Protein AF-A0A927SKL4-F1 (afdb_monomer_lite)

Sequence (229 aa):
MHVIVLAPMAEVGQSWQYSLEDLGADWRCMPVTTAEAAYPMLADADVLLLLPGLERDALLAQLDRRPPLAPPYILGGPDGLLPPAEELPGLLAAWRRDGRLPVMHIRHLAQTQEMASALLRAMDVPPRLRAWAFLPDMLALTVVHPPLLRNLRHHLYPMIAARHGMTAAGVERSLRLCIESTWTHGSLVALERFFGMSVDPEKGKPTNAAFLRRVSALVKEGMQRLLQR

Structure (mmCIF, N/CA/C/O backbone):
data_AF-A0A927SKL4-F1
#
_entry.id   AF-A0A927SKL4-F1
#
loop_
_atom_site.group_PDB
_atom_site.id
_atom_site.type_symbol
_atom_site.label_atom_id
_atom_site.label_alt_id
_atom_site.label_comp_id
_atom_site.label_asym_id
_atom_site.label_entity_id
_atom_site.label_seq_id
_atom_site.pdbx_PDB_ins_code
_atom_site.Cartn_x
_atom_site.Cartn_y
_atom_site.Cartn_z
_atom_site.occupancy
_atom_site.B_iso_or_equiv
_atom_site.auth_seq_id
_atom_site.auth_comp_id
_atom_site.auth_asym_id
_atom_site.auth_atom_id
_atom_site.pdbx_PDB_model_num
ATOM 1 N N . MET A 1 1 ? 1.839 -1.663 19.801 1.00 72.44 1 MET A N 1
ATOM 2 C CA . MET A 1 1 ? 0.663 -1.354 18.971 1.00 72.44 1 MET A CA 1
ATOM 3 C C . MET A 1 1 ? 0.007 -0.120 19.521 1.00 72.44 1 MET A C 1
ATOM 5 O O . MET A 1 1 ? -0.312 -0.108 20.700 1.00 72.44 1 MET A O 1
ATOM 9 N N . HIS A 1 2 ? -0.152 0.903 18.695 1.00 81.75 2 HIS A N 1
ATOM 10 C CA . HIS A 1 2 ? -0.897 2.102 19.051 1.00 81.75 2 HIS A CA 1
ATOM 11 C C . HIS A 1 2 ? -2.385 1.830 18.835 1.00 81.75 2 HIS A C 1
ATOM 13 O O . HIS A 1 2 ? -2.811 1.562 17.711 1.00 81.75 2 HIS A O 1
ATOM 19 N N . VAL A 1 3 ? -3.165 1.857 19.909 1.00 84.19 3 VAL A N 1
ATOM 20 C CA . VAL A 1 3 ? -4.600 1.578 19.875 1.00 84.19 3 VAL A CA 1
ATOM 21 C C . VAL A 1 3 ? -5.350 2.809 20.328 1.00 84.19 3 VAL A C 1
ATOM 23 O O . VAL A 1 3 ? -5.096 3.327 21.410 1.00 84.19 3 VAL A O 1
ATOM 26 N N . ILE A 1 4 ? -6.287 3.267 19.511 1.00 88.19 4 ILE A N 1
ATOM 27 C CA . ILE A 1 4 ? -7.238 4.307 19.890 1.00 88.19 4 ILE A CA 1
ATOM 28 C C . ILE A 1 4 ? -8.524 3.613 20.307 1.00 88.19 4 ILE A C 1
ATOM 30 O O . ILE A 1 4 ? -9.048 2.796 19.552 1.00 88.19 4 ILE A O 1
ATOM 34 N N . VAL A 1 5 ? -9.035 3.940 21.490 1.00 89.06 5 VAL A N 1
ATOM 35 C CA . VAL A 1 5 ? -10.322 3.436 21.982 1.00 89.06 5 VAL A CA 1
ATOM 36 C C . VAL A 1 5 ? -11.301 4.598 22.006 1.00 89.06 5 VAL A C 1
ATOM 38 O O . VAL A 1 5 ? -11.215 5.441 22.894 1.00 89.06 5 VAL A O 1
ATOM 41 N N . LEU A 1 6 ? -12.221 4.657 21.042 1.00 89.56 6 LEU A N 1
ATOM 42 C CA . LEU A 1 6 ? -13.324 5.611 21.084 1.00 89.56 6 LEU A CA 1
ATOM 43 C C . LEU A 1 6 ? -14.434 5.043 21.969 1.00 89.56 6 LEU A C 1
ATOM 45 O O . LEU A 1 6 ? -15.124 4.098 21.581 1.00 89.56 6 LEU A O 1
ATOM 49 N N . ALA A 1 7 ? -14.578 5.622 23.157 1.00 89.00 7 ALA A N 1
ATOM 50 C CA . ALA A 1 7 ? -15.522 5.202 24.180 1.00 89.00 7 ALA A CA 1
ATOM 51 C C . ALA A 1 7 ? -16.618 6.255 24.402 1.00 89.00 7 ALA A C 1
ATOM 53 O O . ALA A 1 7 ? -16.325 7.446 24.363 1.00 89.00 7 ALA A O 1
ATOM 54 N N . PRO A 1 8 ? -17.866 5.857 24.713 1.00 87.62 8 PRO A N 1
ATOM 55 C CA . PRO A 1 8 ? -18.920 6.817 25.050 1.00 87.62 8 PRO A CA 1
ATOM 56 C C . PRO A 1 8 ? -18.647 7.566 26.366 1.00 87.62 8 PRO A C 1
ATOM 58 O O . PRO A 1 8 ? -19.197 8.640 26.585 1.00 87.62 8 PRO A O 1
ATOM 61 N N . MET A 1 9 ? -17.818 6.997 27.249 1.00 89.50 9 MET A N 1
ATOM 62 C CA . MET A 1 9 ? -17.445 7.559 28.549 1.00 89.50 9 MET A CA 1
ATOM 63 C C . MET A 1 9 ? -15.977 7.254 28.865 1.00 89.50 9 MET A C 1
ATOM 65 O O . MET A 1 9 ? -15.446 6.220 28.443 1.00 89.50 9 MET A O 1
ATOM 69 N N . ALA A 1 10 ? -15.326 8.138 29.624 1.00 89.44 10 ALA A N 1
ATOM 70 C CA . ALA A 1 10 ? -13.901 8.034 29.935 1.00 89.44 10 ALA A CA 1
ATOM 71 C C . ALA A 1 10 ? -13.575 6.777 30.755 1.00 89.44 10 ALA A C 1
ATOM 73 O O . ALA A 1 10 ? -12.579 6.110 30.489 1.00 89.44 10 ALA A O 1
ATOM 74 N N . GLU A 1 11 ? -14.443 6.413 31.697 1.00 90.75 11 GLU A N 1
ATOM 75 C CA . GLU A 1 11 ? -14.285 5.259 32.586 1.00 90.75 11 GLU A CA 1
ATOM 76 C C . GLU A 1 11 ? -14.300 3.945 31.796 1.00 90.75 11 GLU A C 1
ATOM 78 O O . GLU A 1 11 ? -13.504 3.039 32.046 1.00 90.75 11 GLU A O 1
ATOM 83 N N . VAL A 1 12 ? -15.168 3.860 30.782 1.00 86.50 12 VAL A N 1
ATOM 84 C CA . VAL A 1 12 ? -15.238 2.702 29.882 1.00 86.50 12 VAL A CA 1
ATOM 85 C C . VAL A 1 12 ? -13.954 2.603 29.057 1.00 86.50 12 VAL A C 1
ATOM 87 O O . VAL A 1 12 ? -13.376 1.525 28.942 1.00 86.50 12 VAL A O 1
ATOM 90 N N . GLY A 1 13 ? -13.470 3.730 28.525 1.00 86.50 13 GLY A N 1
ATOM 91 C CA . GLY A 1 13 ? -12.199 3.781 27.801 1.00 86.50 13 GLY A CA 1
ATOM 92 C C . GLY A 1 13 ? -11.007 3.357 28.666 1.00 86.50 13 GLY A C 1
ATOM 93 O O . GLY A 1 13 ? -10.171 2.581 28.210 1.00 86.50 13 GLY A O 1
ATOM 94 N N . GLN A 1 14 ? -10.958 3.803 29.924 1.00 89.62 14 GLN A N 1
ATOM 95 C CA . GLN A 1 14 ? -9.921 3.423 30.891 1.00 89.62 14 GLN A CA 1
ATOM 96 C C . GLN A 1 14 ? -9.962 1.930 31.236 1.00 89.62 14 GLN A C 1
ATOM 98 O O . GLN A 1 14 ? -8.914 1.295 31.325 1.00 89.62 14 GLN A O 1
ATOM 103 N N . SER A 1 15 ? -11.155 1.346 31.380 1.00 87.56 15 SER A N 1
ATOM 104 C CA . SER A 1 15 ? -11.309 -0.096 31.612 1.00 87.56 15 SER A CA 1
ATOM 105 C C . SER A 1 15 ? -10.738 -0.924 30.455 1.00 87.56 15 SER A C 1
ATOM 107 O O . SER A 1 15 ? -10.008 -1.892 30.684 1.00 87.56 15 SER A O 1
ATOM 109 N N . TRP A 1 16 ? -10.997 -0.511 29.212 1.00 84.94 16 TRP A N 1
ATOM 110 C CA . TRP A 1 16 ? -10.406 -1.138 28.028 1.00 84.94 16 TRP A CA 1
ATOM 111 C C . TRP A 1 16 ? -8.899 -0.912 27.931 1.00 84.94 16 TRP A C 1
ATOM 113 O O . TRP A 1 16 ? -8.179 -1.845 27.586 1.00 84.94 16 TRP A O 1
ATOM 123 N N . GLN A 1 17 ? -8.413 0.289 28.256 1.00 87.50 17 GLN A N 1
ATOM 124 C CA . GLN A 1 17 ? -6.980 0.568 28.323 1.00 87.50 17 GLN A CA 1
ATOM 125 C C . GLN A 1 17 ? -6.283 -0.395 29.289 1.00 87.50 17 GLN A C 1
ATOM 127 O O . GLN A 1 17 ? -5.349 -1.076 28.874 1.00 87.50 17 GLN A O 1
ATOM 132 N N . TYR A 1 18 ? -6.774 -0.497 30.528 1.00 87.44 18 TYR A N 1
ATOM 133 C CA . TYR A 1 18 ? -6.217 -1.398 31.538 1.00 87.44 18 TYR A CA 1
ATOM 134 C C . TYR A 1 18 ? -6.225 -2.848 31.054 1.00 87.44 18 TYR A C 1
ATOM 136 O O . TYR A 1 18 ? -5.194 -3.511 31.071 1.00 87.44 18 TYR A O 1
ATOM 144 N N . SER A 1 19 ? -7.370 -3.310 30.541 1.00 83.62 19 SER A N 1
ATOM 145 C CA . SER A 1 19 ? -7.522 -4.686 30.064 1.00 83.62 19 SER A CA 1
ATOM 146 C C . SER A 1 19 ? -6.559 -5.007 28.923 1.00 83.62 19 SER A C 1
ATOM 148 O O . SER A 1 19 ? -5.993 -6.086 28.894 1.00 83.62 19 SER A O 1
ATOM 150 N N . LEU A 1 20 ? -6.351 -4.085 27.980 1.00 79.75 20 LEU A N 1
ATOM 151 C CA . LEU A 1 20 ? -5.453 -4.297 26.843 1.00 79.75 20 LEU A CA 1
ATOM 152 C C . LEU A 1 20 ? -3.975 -4.234 27.232 1.00 79.75 20 LEU A C 1
ATOM 154 O O . LEU A 1 20 ? -3.175 -5.010 26.710 1.00 79.75 20 LEU A O 1
ATOM 158 N N . GLU A 1 21 ? -3.605 -3.310 28.117 1.00 84.44 21 GLU A N 1
ATOM 159 C CA . GLU A 1 21 ? -2.228 -3.164 28.599 1.00 84.44 21 GLU A CA 1
ATOM 160 C C . GLU A 1 21 ? -1.817 -4.341 29.507 1.00 84.44 21 GLU A C 1
ATOM 162 O O . GLU A 1 21 ? -0.664 -4.769 29.451 1.00 84.44 21 GLU A O 1
ATOM 167 N N . ASP A 1 22 ? -2.760 -4.941 30.245 1.00 85.06 22 ASP A N 1
ATOM 168 C CA . ASP A 1 22 ? -2.537 -6.135 31.080 1.00 85.06 22 ASP A CA 1
ATOM 169 C C . ASP A 1 22 ? -2.271 -7.417 30.263 1.00 85.06 22 ASP A C 1
ATOM 171 O O . ASP A 1 22 ? -1.594 -8.333 30.724 1.00 85.06 22 ASP A O 1
ATOM 175 N N . LEU A 1 23 ? -2.693 -7.469 28.991 1.00 77.56 23 LEU A N 1
ATOM 176 C CA . LEU A 1 23 ? -2.452 -8.621 28.100 1.00 77.56 23 LEU A CA 1
ATOM 177 C C . LEU A 1 23 ? -0.976 -8.815 27.710 1.00 77.56 23 LEU A C 1
ATOM 179 O O . LEU A 1 23 ? -0.654 -9.735 26.956 1.00 77.56 23 LEU A O 1
ATOM 183 N N . GLY A 1 24 ? -0.070 -7.950 28.171 1.00 65.94 24 GLY A N 1
ATOM 184 C CA . GLY A 1 24 ? 1.374 -8.186 28.109 1.00 65.94 24 GLY A CA 1
ATOM 185 C C . GLY A 1 24 ? 2.011 -8.094 26.719 1.00 65.94 24 GLY A C 1
ATOM 186 O O . GLY A 1 24 ? 3.177 -8.454 26.564 1.00 65.94 24 GLY A O 1
ATOM 187 N N . ALA A 1 25 ? 1.296 -7.607 25.698 1.00 65.62 25 ALA A N 1
ATOM 188 C CA . ALA A 1 25 ? 1.953 -7.117 24.482 1.00 65.62 25 ALA A CA 1
ATOM 189 C C . ALA A 1 25 ? 2.313 -5.631 24.651 1.00 65.62 25 ALA A C 1
ATOM 191 O O . ALA A 1 25 ? 1.754 -4.961 25.512 1.00 65.62 25 ALA A O 1
ATOM 192 N N . ASP A 1 26 ? 3.218 -5.098 23.821 1.00 73.50 26 ASP A N 1
ATOM 193 C CA . ASP A 1 26 ? 3.585 -3.669 23.802 1.00 73.50 26 ASP A CA 1
ATOM 194 C C . ASP A 1 26 ? 2.418 -2.780 23.310 1.00 73.50 26 ASP A C 1
ATOM 196 O O . ASP A 1 26 ? 2.524 -2.075 22.299 1.00 73.50 26 ASP A O 1
ATOM 200 N N . TRP A 1 27 ? 1.250 -2.867 23.937 1.00 79.00 27 TRP A N 1
ATOM 201 C CA . TRP A 1 27 ? 0.078 -2.054 23.664 1.00 79.00 27 TRP A CA 1
ATOM 202 C C . TRP A 1 27 ? 0.292 -0.659 24.243 1.00 79.00 27 TRP A C 1
ATOM 204 O O . TRP A 1 27 ? 0.799 -0.486 25.345 1.00 79.00 27 TRP A O 1
ATOM 214 N N . ARG A 1 28 ? -0.072 0.354 23.464 1.00 83.94 28 ARG A N 1
ATOM 215 C CA . ARG A 1 28 ? -0.179 1.740 23.909 1.00 83.94 28 ARG A CA 1
ATOM 216 C C . ARG A 1 28 ? -1.591 2.175 23.592 1.00 83.94 28 ARG A C 1
ATOM 218 O O . ARG A 1 28 ? -1.896 2.436 22.424 1.00 83.94 28 ARG A O 1
ATOM 225 N N . CYS A 1 29 ? -2.443 2.163 24.604 1.00 86.81 29 CYS A N 1
ATOM 226 C CA . CYS A 1 29 ? -3.861 2.428 24.447 1.00 86.81 29 CYS A CA 1
ATOM 227 C C . CYS A 1 29 ? -4.150 3.889 24.790 1.00 86.81 29 CYS A C 1
ATOM 229 O O . CYS A 1 29 ? -3.728 4.399 25.822 1.00 86.81 29 CYS A O 1
ATOM 231 N N . MET A 1 30 ? -4.863 4.574 23.903 1.00 91.00 30 MET A N 1
ATOM 232 C CA . MET A 1 30 ? -5.269 5.963 24.078 1.00 91.00 30 MET A CA 1
ATOM 233 C C . MET A 1 30 ? -6.796 6.030 24.036 1.00 91.00 30 MET A C 1
ATOM 235 O O . MET A 1 30 ? -7.378 5.989 22.944 1.00 91.00 30 MET A O 1
ATOM 239 N N . PRO A 1 31 ? -7.463 6.081 25.201 1.00 91.69 31 PRO A N 1
ATOM 240 C CA . PRO A 1 31 ? -8.897 6.287 25.246 1.00 91.69 31 PRO A CA 1
ATOM 241 C C . PRO A 1 31 ? -9.234 7.725 24.852 1.00 91.69 31 PRO A C 1
ATOM 243 O O . PRO A 1 31 ? -8.616 8.685 25.310 1.00 91.69 31 PRO A O 1
ATOM 246 N N . VAL A 1 32 ? -10.241 7.864 24.001 1.00 94.00 32 VAL A N 1
ATOM 247 C CA . VAL A 1 32 ? -10.808 9.134 23.554 1.00 94.00 32 VAL A CA 1
ATOM 248 C C . VAL A 1 32 ? -12.321 9.040 23.639 1.00 94.00 32 VAL A C 1
ATOM 250 O O . VAL A 1 32 ? -12.896 7.964 23.480 1.00 94.00 32 VAL A O 1
ATOM 253 N N . THR A 1 33 ? -12.976 10.163 23.904 1.00 93.31 33 THR A N 1
ATOM 254 C CA . THR A 1 33 ? -14.436 10.202 24.045 1.00 93.31 33 THR A CA 1
ATOM 255 C C . THR A 1 33 ? -15.139 10.867 22.879 1.00 93.31 33 THR A C 1
ATOM 257 O O . THR A 1 33 ? -16.352 10.760 22.796 1.00 93.31 33 THR A O 1
ATOM 260 N N . THR A 1 34 ? -14.409 11.523 21.971 1.00 92.38 34 THR A N 1
ATOM 261 C CA . THR A 1 34 ? -14.996 12.255 20.842 1.00 92.38 34 THR A CA 1
ATOM 262 C C . THR A 1 34 ? -14.367 11.873 19.508 1.00 92.38 34 THR A C 1
ATOM 264 O O . THR A 1 34 ? -13.174 11.557 19.420 1.00 92.38 34 THR A O 1
ATOM 267 N N . ALA A 1 35 ? -15.165 11.944 18.443 1.00 86.94 35 ALA A N 1
ATOM 268 C CA . ALA A 1 35 ? -14.718 11.750 17.067 1.00 86.94 35 ALA A CA 1
ATOM 269 C C . ALA A 1 35 ? -13.648 12.778 16.667 1.00 86.94 35 ALA A C 1
ATOM 271 O O . ALA A 1 35 ? -12.663 12.433 16.012 1.00 86.94 35 ALA A O 1
ATOM 272 N N . GLU A 1 36 ? -13.813 14.028 17.108 1.00 89.19 36 GLU A N 1
ATOM 273 C CA . GLU A 1 36 ? -12.888 15.129 16.829 1.00 89.19 36 GLU A CA 1
ATOM 274 C C . GLU A 1 36 ? -11.496 14.883 17.424 1.00 89.19 36 GLU A C 1
ATOM 276 O O . GLU A 1 36 ? -10.494 15.130 16.754 1.00 89.19 36 GLU A O 1
ATOM 281 N N . ALA A 1 37 ? -11.421 14.334 18.640 1.00 89.12 37 ALA A N 1
ATOM 282 C CA . ALA A 1 37 ? -10.153 13.959 19.259 1.00 89.12 37 ALA A CA 1
ATOM 283 C C . ALA A 1 37 ? -9.549 12.703 18.612 1.00 89.12 37 ALA A C 1
ATOM 285 O O . ALA A 1 37 ? -8.339 12.633 18.403 1.00 89.12 37 ALA A O 1
ATOM 286 N N . ALA A 1 38 ? -10.387 11.721 18.262 1.00 88.12 38 ALA A N 1
ATOM 287 C CA . ALA A 1 38 ? -9.940 10.465 17.667 1.00 88.12 38 ALA A CA 1
ATOM 288 C C . ALA A 1 38 ? -9.318 10.663 16.276 1.00 88.12 38 ALA A C 1
ATOM 290 O O . ALA A 1 38 ? -8.281 10.079 15.962 1.00 88.12 38 ALA A O 1
ATOM 291 N N . TYR A 1 39 ? -9.954 11.478 15.431 1.00 84.69 39 TYR A N 1
ATOM 292 C CA . TYR A 1 39 ? -9.681 11.529 13.997 1.00 84.69 39 TYR A CA 1
ATOM 293 C C . TYR A 1 39 ? -8.228 11.903 13.622 1.00 84.69 39 TYR A C 1
ATOM 295 O O . TYR A 1 39 ? -7.634 11.194 12.804 1.00 84.69 39 TYR A O 1
ATOM 303 N N . PRO A 1 40 ? -7.597 12.948 14.200 1.00 83.00 40 PRO A N 1
ATOM 304 C CA . PRO A 1 40 ? -6.208 13.302 13.892 1.00 83.00 40 PRO A CA 1
ATOM 305 C C . PRO A 1 40 ? -5.206 12.211 14.283 1.00 83.00 40 PRO A C 1
ATOM 307 O O . PRO A 1 40 ? -4.182 12.044 13.624 1.00 83.00 40 PRO A O 1
ATOM 310 N N . MET A 1 41 ? -5.512 11.448 15.335 1.00 85.06 41 MET A N 1
ATOM 311 C CA . MET A 1 41 ? -4.637 10.406 15.873 1.00 85.06 41 MET A CA 1
ATOM 312 C C . MET A 1 41 ? -4.629 9.142 15.000 1.00 85.06 41 MET A C 1
ATOM 314 O O . MET A 1 41 ? -3.702 8.337 15.084 1.00 85.06 41 MET A O 1
ATOM 318 N N . LEU A 1 42 ? -5.628 8.974 14.121 1.00 78.75 42 LEU A N 1
ATOM 319 C CA . LEU A 1 42 ? -5.740 7.813 13.233 1.00 78.75 42 LEU A CA 1
ATOM 320 C C . LEU A 1 42 ? -4.570 7.690 12.254 1.00 78.75 42 LEU A C 1
ATOM 322 O O . LEU A 1 42 ? -4.314 6.602 11.765 1.00 78.75 42 LEU A O 1
ATOM 326 N N . ALA A 1 43 ? -3.850 8.771 11.948 1.00 73.50 43 ALA A N 1
ATOM 327 C CA . ALA A 1 43 ? -2.721 8.704 11.020 1.00 73.50 43 ALA A CA 1
ATOM 328 C C . ALA A 1 43 ? -1.582 7.787 11.511 1.00 73.50 43 ALA A C 1
ATOM 330 O O . ALA A 1 43 ? -0.874 7.210 10.682 1.00 73.50 43 ALA A O 1
ATOM 331 N N . ASP A 1 44 ? -1.441 7.652 12.834 1.00 73.75 44 ASP A N 1
ATOM 332 C CA . ASP A 1 44 ? -0.352 6.936 13.507 1.00 73.75 44 ASP A CA 1
ATOM 333 C C . ASP A 1 44 ? -0.850 5.748 14.354 1.00 73.75 44 ASP A C 1
ATOM 335 O O . ASP A 1 44 ? -0.093 5.178 15.149 1.00 73.75 44 ASP A O 1
ATOM 339 N N . ALA A 1 45 ? -2.124 5.376 14.211 1.00 78.38 45 ALA A N 1
ATOM 340 C CA . ALA A 1 45 ? -2.745 4.297 14.967 1.00 78.38 45 ALA A CA 1
ATOM 341 C C . ALA A 1 45 ? -2.652 2.955 14.232 1.00 78.38 45 ALA A C 1
ATOM 343 O O . ALA A 1 45 ? -2.886 2.855 13.033 1.00 78.38 45 ALA A O 1
ATOM 344 N N . ASP A 1 46 ? -2.377 1.879 14.964 1.00 73.88 46 ASP A N 1
ATOM 345 C CA . ASP A 1 46 ? -2.462 0.525 14.415 1.00 73.88 46 ASP A CA 1
ATOM 346 C C . ASP A 1 46 ? -3.911 0.017 14.432 1.00 73.88 46 ASP A C 1
ATOM 348 O O . ASP A 1 46 ? -4.319 -0.709 13.527 1.00 73.88 46 ASP A O 1
ATOM 352 N N . VAL A 1 47 ? -4.688 0.379 15.460 1.00 77.81 47 VAL A N 1
ATOM 353 C CA . VAL A 1 47 ? -6.046 -0.126 15.717 1.00 77.81 47 VAL A CA 1
ATOM 354 C C . VAL A 1 47 ? -6.955 0.994 16.236 1.00 77.81 47 VAL A C 1
ATOM 356 O O . VAL A 1 47 ? -6.533 1.806 17.054 1.00 77.81 47 VAL A O 1
ATOM 359 N N . LEU A 1 48 ? -8.206 1.016 15.777 1.00 81.31 48 LEU A N 1
ATOM 360 C CA . LEU A 1 48 ? -9.284 1.874 16.253 1.00 81.31 48 LEU A CA 1
ATOM 361 C C . LEU A 1 48 ? -10.392 0.966 16.782 1.00 81.31 48 LEU A C 1
ATOM 363 O O . LEU A 1 48 ? -11.059 0.285 16.006 1.00 81.31 48 LEU A O 1
ATOM 367 N N . LEU A 1 49 ? -10.567 0.959 18.097 1.00 81.75 49 LEU A N 1
ATOM 368 C CA . LEU A 1 49 ? -11.666 0.302 18.790 1.00 81.75 49 LEU A CA 1
ATOM 369 C C . LEU A 1 49 ? -12.842 1.274 18.892 1.00 81.75 49 LEU A C 1
ATOM 371 O O . LEU A 1 49 ? -12.728 2.329 19.512 1.00 81.75 49 LEU A O 1
ATOM 375 N N . LEU A 1 50 ? -13.960 0.918 18.268 1.00 79.69 50 LEU A N 1
ATOM 376 C CA . LEU A 1 50 ? -15.199 1.684 18.245 1.00 79.69 50 LEU A CA 1
ATOM 377 C C . LEU A 1 50 ? -16.211 1.066 19.210 1.00 79.69 50 LEU A C 1
ATOM 379 O O . LEU A 1 50 ? -16.862 0.074 18.877 1.00 79.69 50 LEU A O 1
ATOM 383 N N . LEU A 1 51 ? -16.370 1.658 20.393 1.00 81.06 51 LEU A N 1
ATOM 384 C CA . LEU A 1 51 ? -17.425 1.254 21.320 1.00 81.06 51 LEU A CA 1
ATOM 385 C C . LEU A 1 51 ? -18.771 1.883 20.920 1.00 81.06 51 LEU A C 1
ATOM 387 O O . LEU A 1 51 ? -18.789 2.966 20.330 1.00 81.06 51 LEU A O 1
ATOM 391 N N . PRO A 1 52 ? -19.912 1.232 21.219 1.00 79.88 52 PRO A N 1
ATOM 392 C CA . PRO A 1 52 ? -21.232 1.797 20.944 1.00 79.88 52 PRO A CA 1
ATOM 393 C C . PRO A 1 52 ? -21.413 3.191 21.559 1.00 79.88 52 PRO A C 1
ATOM 395 O O . PRO A 1 52 ? -21.155 3.389 22.745 1.00 79.88 52 PRO A O 1
ATOM 398 N N . GLY A 1 53 ? -21.886 4.151 20.763 1.00 80.19 53 GLY A N 1
ATOM 399 C CA . GLY A 1 53 ? -22.150 5.518 21.214 1.00 80.19 53 GLY A CA 1
ATOM 400 C C . GLY A 1 53 ? -22.371 6.495 20.059 1.00 80.19 53 GLY A C 1
ATOM 401 O O . GLY A 1 53 ? -22.089 6.174 18.909 1.00 80.19 53 GLY A O 1
ATOM 402 N N . LEU A 1 54 ? -22.847 7.707 20.358 1.00 84.75 54 LEU A N 1
ATOM 403 C CA . LEU A 1 54 ? -23.097 8.749 19.347 1.00 84.75 54 LEU A CA 1
ATOM 404 C C . LEU A 1 54 ? -21.819 9.162 18.603 1.00 84.75 54 LEU A C 1
ATOM 406 O O . LEU A 1 54 ? -21.817 9.328 17.386 1.00 84.75 54 LEU A O 1
ATOM 410 N N . GLU A 1 55 ? -20.711 9.268 19.333 1.00 88.81 55 GLU A N 1
ATOM 411 C CA . GLU A 1 55 ? -19.415 9.673 18.781 1.00 88.81 55 GLU A CA 1
ATOM 412 C C . GLU A 1 55 ? -18.843 8.629 17.818 1.00 88.81 55 GLU A C 1
ATOM 414 O O . GLU A 1 55 ? -18.131 8.980 16.880 1.00 88.81 55 GLU A O 1
ATOM 419 N N . ARG A 1 56 ? -19.213 7.351 17.978 1.00 83.81 56 ARG A N 1
ATOM 420 C CA . ARG A 1 56 ? -18.901 6.308 16.995 1.00 83.81 56 ARG A CA 1
ATOM 421 C C . ARG A 1 56 ? -19.539 6.633 15.656 1.00 83.81 56 ARG A C 1
ATOM 423 O O . ARG A 1 56 ? -18.852 6.602 14.642 1.00 83.81 56 ARG A O 1
ATOM 430 N N . ASP A 1 57 ? -20.834 6.927 15.649 1.00 81.44 57 ASP A N 1
ATOM 431 C CA . ASP A 1 57 ? -21.574 7.181 14.413 1.00 81.44 57 ASP A CA 1
ATOM 432 C C . ASP A 1 57 ? -21.093 8.483 13.757 1.00 81.44 57 ASP A C 1
ATOM 434 O O . ASP A 1 57 ? -20.919 8.539 12.538 1.00 81.44 57 ASP A O 1
ATOM 438 N N . ALA A 1 58 ? -20.774 9.499 14.567 1.00 84.62 58 ALA A N 1
ATOM 439 C CA . ALA A 1 58 ? -20.136 10.729 14.104 1.00 84.62 58 ALA A CA 1
ATOM 440 C C . ALA A 1 58 ? -18.758 10.463 13.474 1.00 84.62 58 ALA A C 1
ATOM 442 O O . ALA A 1 58 ? -18.479 10.960 12.379 1.00 84.62 58 ALA A O 1
ATOM 443 N N . LEU A 1 59 ? -17.917 9.637 14.112 1.00 84.12 59 LEU A N 1
ATOM 444 C CA . LEU A 1 59 ? -16.618 9.260 13.565 1.00 84.12 59 LEU A CA 1
ATOM 445 C C . LEU A 1 59 ? -16.776 8.428 12.291 1.00 84.12 59 LEU A C 1
ATOM 447 O O . LEU A 1 59 ? -16.076 8.696 11.326 1.00 84.12 59 LEU A O 1
ATOM 451 N N . LEU A 1 60 ? -17.705 7.470 12.232 1.00 77.12 60 LEU A N 1
ATOM 452 C CA . LEU A 1 60 ? -17.984 6.696 11.018 1.00 77.12 60 LEU A CA 1
ATOM 453 C C . LEU A 1 60 ? -18.416 7.610 9.864 1.00 77.12 60 LEU A C 1
ATOM 455 O O . LEU A 1 60 ? -17.834 7.531 8.785 1.00 77.12 60 LEU A O 1
ATOM 459 N N . ALA A 1 61 ? -19.331 8.551 10.105 1.00 77.38 61 ALA A N 1
ATOM 460 C CA . ALA A 1 61 ? -19.744 9.537 9.107 1.00 77.38 61 ALA A CA 1
ATOM 461 C C . ALA A 1 61 ? -18.588 10.461 8.677 1.00 77.38 61 ALA A C 1
ATOM 463 O O . ALA A 1 61 ? -18.473 10.836 7.506 1.00 77.38 61 ALA A O 1
ATOM 464 N N . GLN A 1 62 ? -17.705 10.834 9.607 1.00 77.88 62 GLN A N 1
ATOM 465 C CA . GLN A 1 62 ? -16.507 11.613 9.303 1.00 77.88 62 GLN A CA 1
ATOM 466 C C . GLN A 1 62 ? -15.496 10.802 8.491 1.00 77.88 62 GLN A C 1
ATOM 468 O O . GLN A 1 62 ? -14.952 11.326 7.524 1.00 77.88 62 GLN A O 1
ATOM 473 N N . LEU A 1 63 ? -15.284 9.531 8.832 1.00 74.62 63 LEU A N 1
ATOM 474 C CA . LEU A 1 63 ? -14.442 8.600 8.088 1.00 74.62 63 LEU A CA 1
ATOM 475 C C . LEU A 1 63 ? -14.990 8.378 6.680 1.00 74.62 63 LEU A C 1
ATOM 477 O O . LEU A 1 63 ? -14.206 8.315 5.735 1.00 74.62 63 LEU A O 1
ATOM 481 N N . ASP A 1 64 ? -16.311 8.289 6.528 1.00 67.25 64 ASP A N 1
ATOM 482 C CA . ASP A 1 64 ? -16.983 8.179 5.233 1.00 67.25 64 ASP A CA 1
ATOM 483 C C . ASP A 1 64 ? -16.749 9.401 4.353 1.00 67.25 64 ASP A C 1
ATOM 485 O O . ASP A 1 64 ? -16.496 9.260 3.157 1.00 67.25 64 ASP A O 1
ATOM 489 N N . ARG A 1 65 ? -16.760 10.598 4.943 1.00 69.25 65 ARG A N 1
ATOM 490 C CA . ARG A 1 65 ? -16.449 11.842 4.227 1.00 69.25 65 ARG A CA 1
ATOM 491 C C . ARG A 1 65 ? -14.956 12.005 3.955 1.00 69.25 65 ARG A C 1
ATOM 493 O O . ARG A 1 65 ? -14.579 12.544 2.919 1.00 69.25 65 ARG A O 1
ATOM 500 N N . ARG A 1 66 ? -14.112 11.612 4.907 1.00 69.25 66 ARG A N 1
ATOM 501 C CA . ARG A 1 66 ? -12.663 11.821 4.905 1.00 69.25 66 ARG A CA 1
ATOM 502 C C . ARG A 1 66 ? -11.978 10.606 5.541 1.00 69.25 66 ARG A C 1
ATOM 504 O O . ARG A 1 66 ? -11.800 10.549 6.748 1.00 69.25 66 ARG A O 1
ATOM 511 N N . PRO A 1 67 ? -11.604 9.594 4.763 1.00 63.19 67 PRO A N 1
ATOM 512 C CA . PRO A 1 67 ? -10.857 8.461 5.290 1.00 63.19 67 PRO A CA 1
ATOM 513 C C . PRO A 1 67 ? -9.395 8.830 5.549 1.00 63.19 67 PRO A C 1
ATOM 515 O O . PRO A 1 67 ? -8.784 9.520 4.725 1.00 63.19 67 PRO A O 1
ATOM 518 N N . PRO A 1 68 ? -8.785 8.311 6.627 1.00 65.50 68 PRO A N 1
ATOM 519 C CA . PRO A 1 68 ? -7.345 8.393 6.806 1.00 65.50 68 PRO A CA 1
ATOM 520 C C . PRO A 1 68 ? -6.626 7.610 5.702 1.00 65.50 68 PRO A C 1
ATOM 522 O O . PRO A 1 68 ? -7.156 6.660 5.128 1.00 65.50 68 PRO A O 1
ATOM 525 N N . LEU A 1 69 ? -5.396 8.024 5.391 1.00 54.25 69 LEU A N 1
ATOM 526 C CA . LEU A 1 69 ? -4.563 7.402 4.353 1.00 54.25 69 LEU A CA 1
ATOM 527 C C . LEU A 1 69 ? -3.600 6.333 4.879 1.00 54.25 69 LEU A C 1
ATOM 529 O O . LEU A 1 69 ? -2.757 5.839 4.135 1.00 54.25 69 LEU A O 1
ATOM 533 N N . ALA A 1 70 ? -3.698 6.017 6.162 1.00 57.38 70 ALA A N 1
ATOM 534 C CA . ALA A 1 70 ? -2.996 4.932 6.822 1.00 57.38 70 ALA A CA 1
ATOM 535 C C . ALA A 1 70 ? -4.016 4.141 7.663 1.00 57.38 70 ALA A C 1
ATOM 537 O O . ALA A 1 70 ? -5.053 4.718 8.015 1.00 57.38 70 ALA A O 1
ATOM 538 N N . PRO A 1 71 ? -3.733 2.860 7.994 1.00 59.53 71 PRO A N 1
ATOM 539 C CA . PRO A 1 71 ? -4.478 2.148 9.036 1.00 59.53 71 PRO A CA 1
ATOM 540 C C . PRO A 1 71 ? -4.604 3.044 10.279 1.00 59.53 71 PRO A C 1
ATOM 542 O O . PRO A 1 71 ? -3.731 3.879 10.505 1.00 59.53 71 PRO A O 1
ATOM 545 N N . PRO A 1 72 ? -5.714 2.906 11.018 1.00 62.19 72 PRO A N 1
ATOM 546 C CA . PRO A 1 72 ? -5.860 1.719 11.854 1.00 62.19 72 PRO A CA 1
ATOM 547 C C . PRO A 1 72 ? -6.781 0.623 11.305 1.00 62.19 72 PRO A C 1
ATOM 549 O O . PRO A 1 72 ? -7.694 0.870 10.516 1.00 62.19 72 PRO A O 1
ATOM 552 N N . TYR A 1 73 ? -6.581 -0.608 11.786 1.00 65.00 73 TYR A N 1
ATOM 553 C CA . TYR A 1 73 ? -7.608 -1.650 11.744 1.00 65.00 73 TYR A CA 1
ATOM 554 C C . TYR A 1 73 ? -8.803 -1.206 12.588 1.00 65.00 73 TYR A C 1
ATOM 556 O O . TYR A 1 73 ? -8.635 -0.901 13.767 1.00 65.00 73 TYR A O 1
ATOM 564 N N . ILE A 1 74 ? -10.004 -1.188 12.013 1.00 65.81 74 ILE A N 1
ATOM 565 C CA . ILE A 1 74 ? -11.214 -0.895 12.785 1.00 65.81 74 ILE A CA 1
ATOM 566 C C . ILE A 1 74 ? -11.704 -2.179 13.442 1.00 65.81 74 ILE A C 1
ATOM 568 O O . ILE A 1 74 ? -11.977 -3.171 12.766 1.00 65.81 74 ILE A O 1
ATOM 572 N N . LEU A 1 75 ? -11.818 -2.135 14.761 1.00 63.81 75 LEU A N 1
ATOM 573 C CA . LEU A 1 75 ? -12.465 -3.138 15.584 1.00 63.81 75 LEU A CA 1
ATOM 574 C C . LEU A 1 75 ? -13.740 -2.521 16.149 1.00 63.81 75 LEU A C 1
ATOM 576 O O . LEU A 1 75 ? -13.706 -1.475 16.789 1.00 63.81 75 LEU A O 1
ATOM 580 N N . GLY A 1 76 ? -14.864 -3.173 15.896 1.00 59.56 76 GLY A N 1
ATOM 581 C CA . GLY A 1 76 ? -16.197 -2.673 16.211 1.00 59.56 76 GLY A CA 1
ATOM 582 C C . GLY A 1 76 ? -17.072 -2.971 15.014 1.00 59.56 76 GLY A C 1
ATOM 583 O O . GLY A 1 76 ? -16.997 -2.278 14.000 1.00 59.56 76 GLY A O 1
ATOM 584 N N . GLY A 1 77 ? -17.802 -4.085 15.087 1.00 49.00 77 GLY A N 1
ATOM 585 C CA . GLY A 1 77 ? -18.663 -4.508 13.991 1.00 49.00 77 GLY A CA 1
ATOM 586 C C . GLY A 1 77 ? -19.733 -3.453 13.671 1.00 49.00 77 GLY A C 1
ATOM 587 O O . GLY A 1 77 ? -20.008 -2.584 14.504 1.00 49.00 77 GLY A O 1
ATOM 588 N N . PRO A 1 78 ? -20.400 -3.561 12.508 1.00 39.59 78 PRO A N 1
ATOM 589 C CA . PRO A 1 78 ? -21.603 -2.778 12.191 1.00 39.59 78 PRO A CA 1
ATOM 590 C C . PRO A 1 78 ? -22.669 -2.868 13.300 1.00 39.59 78 PRO A C 1
ATOM 592 O O . PRO A 1 78 ? -23.450 -1.944 13.506 1.00 39.59 78 PRO A O 1
ATOM 595 N N . ASP A 1 79 ? -22.627 -3.966 14.057 1.00 47.47 79 ASP A N 1
ATOM 596 C CA . ASP A 1 79 ? -23.581 -4.351 15.094 1.00 47.47 79 ASP A CA 1
ATOM 597 C C . ASP A 1 79 ? -23.178 -3.838 16.496 1.00 47.47 79 ASP A C 1
ATOM 599 O O . ASP A 1 79 ? -23.899 -4.040 17.469 1.00 47.47 79 ASP A O 1
ATOM 603 N N . GLY A 1 80 ? -22.017 -3.178 16.629 1.00 48.69 80 GLY A N 1
ATOM 604 C CA . GLY A 1 80 ? -21.533 -2.585 17.884 1.00 48.69 80 GLY A CA 1
ATOM 605 C C . GLY A 1 80 ? -20.911 -3.553 18.897 1.00 48.69 80 GLY A C 1
ATOM 606 O O . GLY A 1 80 ? -20.486 -3.114 19.963 1.00 48.69 80 GLY A O 1
ATOM 607 N N . LEU A 1 81 ? -20.819 -4.846 18.586 1.00 54.69 81 LEU A N 1
ATOM 608 C CA . LEU A 1 81 ? -20.203 -5.832 19.474 1.00 54.69 81 LEU A CA 1
ATOM 609 C C . LEU A 1 81 ? -18.705 -5.984 19.182 1.00 54.69 81 LEU A C 1
ATOM 611 O O . LEU A 1 81 ? -18.281 -6.096 18.028 1.00 54.69 81 LEU A O 1
ATOM 615 N N . LEU A 1 82 ? -17.912 -5.991 20.251 1.00 62.84 82 LEU A N 1
ATOM 616 C CA . LEU A 1 82 ? -16.494 -6.336 20.240 1.00 62.84 82 LEU A CA 1
ATOM 617 C C . LEU A 1 82 ? -16.303 -7.717 20.874 1.00 62.84 82 LEU A C 1
ATOM 619 O O . LEU A 1 82 ? -17.020 -8.038 21.824 1.00 62.84 82 LEU A O 1
ATOM 623 N N . PRO A 1 83 ? -15.337 -8.520 20.395 1.00 65.50 83 PRO A N 1
ATOM 624 C CA . PRO A 1 83 ? -14.905 -9.696 21.139 1.00 65.50 83 PRO A CA 1
ATOM 625 C C . PRO A 1 83 ? -14.278 -9.276 22.486 1.00 65.50 83 PRO A C 1
ATOM 627 O O . PRO A 1 83 ? -13.810 -8.135 22.605 1.00 65.50 83 PRO A O 1
ATOM 630 N N . PRO A 1 84 ? -14.255 -10.171 23.492 1.00 71.56 84 PRO A N 1
ATOM 631 C CA . PRO A 1 84 ? -13.591 -9.925 24.770 1.00 71.56 84 PRO A CA 1
ATOM 632 C C . PRO A 1 84 ? -12.142 -9.463 24.586 1.00 71.56 84 PRO A C 1
ATOM 634 O O . PRO A 1 84 ? -11.470 -9.860 23.628 1.00 71.56 84 PRO A O 1
ATOM 637 N N . ALA A 1 85 ? -11.647 -8.639 25.513 1.00 69.69 85 ALA A N 1
ATOM 638 C CA . ALA A 1 85 ? -10.297 -8.087 25.431 1.00 69.69 85 ALA A CA 1
ATOM 639 C C . ALA A 1 85 ? -9.232 -9.192 25.309 1.00 69.69 85 ALA A C 1
ATOM 641 O O . ALA A 1 85 ? -8.318 -9.051 24.497 1.00 69.69 85 ALA A O 1
ATOM 642 N N . GLU A 1 86 ? -9.392 -10.320 26.014 1.00 74.50 86 GLU A N 1
ATOM 643 C CA . GLU A 1 86 ? -8.473 -11.463 25.938 1.00 74.50 86 GLU A CA 1
ATOM 644 C C . GLU A 1 86 ? -8.355 -12.118 24.548 1.00 74.50 86 GLU A C 1
ATOM 646 O O . GLU A 1 86 ? -7.328 -12.723 24.238 1.00 74.50 86 GLU A O 1
ATOM 651 N N . GLU A 1 87 ? -9.360 -11.981 23.679 1.00 73.25 87 GLU A N 1
ATOM 652 C CA . GLU A 1 87 ? -9.358 -12.573 22.334 1.00 73.25 87 GLU A CA 1
ATOM 653 C C . GLU A 1 87 ? -8.690 -11.664 21.288 1.00 73.25 87 GLU A C 1
ATOM 655 O O . GLU A 1 87 ? -8.233 -12.126 20.232 1.00 73.25 87 GLU A O 1
ATOM 660 N N . LEU A 1 88 ? -8.583 -10.363 21.578 1.00 71.50 88 LEU A N 1
ATOM 661 C CA . LEU A 1 88 ? -8.032 -9.365 20.662 1.00 71.50 88 LEU A CA 1
ATOM 662 C C . LEU A 1 88 ? -6.576 -9.620 20.243 1.00 71.50 88 LEU A C 1
ATOM 664 O O . LEU A 1 88 ? -6.291 -9.472 19.048 1.00 71.50 88 LEU A O 1
ATOM 668 N N . PRO A 1 89 ? -5.645 -10.038 21.128 1.00 71.12 89 PRO A N 1
ATOM 669 C CA . PRO A 1 89 ? -4.282 -10.369 20.722 1.00 71.12 89 PRO A CA 1
ATOM 670 C C . PRO A 1 89 ? -4.233 -11.452 19.636 1.00 71.12 89 PRO A C 1
ATOM 672 O O . PRO A 1 89 ? -3.510 -11.304 18.647 1.00 71.12 89 PRO A O 1
ATOM 675 N N . GLY A 1 90 ? -5.034 -12.514 19.782 1.00 68.62 90 GLY A N 1
ATOM 676 C CA . GLY A 1 90 ? -5.108 -13.616 18.821 1.00 68.62 90 GLY A CA 1
ATOM 677 C C . GLY A 1 90 ? -5.712 -13.185 17.485 1.00 68.62 90 GLY A C 1
ATOM 678 O O . GLY A 1 90 ? -5.163 -13.493 16.422 1.00 68.62 90 GLY A O 1
ATOM 679 N N . LEU A 1 91 ? -6.793 -12.402 17.532 1.00 66.81 91 LEU A N 1
ATOM 680 C CA . LEU A 1 91 ? -7.446 -11.849 16.346 1.00 66.81 91 LEU A CA 1
ATOM 681 C C . LEU A 1 91 ? -6.500 -10.935 15.551 1.00 66.81 91 LEU A C 1
ATOM 683 O O . LEU A 1 91 ? -6.350 -11.098 14.339 1.00 66.81 91 LEU A O 1
ATOM 687 N N . LEU A 1 92 ? -5.801 -10.018 16.227 1.00 66.25 92 LEU A N 1
ATOM 688 C CA . LEU A 1 92 ? -4.839 -9.121 15.585 1.00 66.25 92 LEU A CA 1
ATOM 689 C C . LEU A 1 92 ? -3.614 -9.860 15.041 1.00 66.25 92 LEU A C 1
ATOM 691 O O . LEU A 1 92 ? -3.107 -9.499 13.975 1.00 66.25 92 LEU A O 1
ATOM 695 N N . ALA A 1 93 ? -3.128 -10.890 15.739 1.00 65.19 93 ALA A N 1
ATOM 696 C CA . ALA A 1 93 ? -2.051 -11.741 15.241 1.00 65.19 93 ALA A CA 1
ATOM 697 C C . ALA A 1 93 ? -2.469 -12.476 13.956 1.00 65.19 93 ALA A C 1
ATOM 699 O O . ALA A 1 93 ? -1.711 -12.492 12.982 1.00 65.19 93 ALA A O 1
ATOM 700 N N . ALA A 1 94 ? -3.693 -13.011 13.913 1.00 61.03 94 ALA A N 1
ATOM 701 C CA . ALA A 1 94 ? -4.252 -13.633 12.717 1.00 61.03 94 ALA A CA 1
ATOM 702 C C . ALA A 1 94 ? -4.423 -12.623 11.570 1.00 61.03 94 ALA A C 1
ATOM 704 O O . ALA A 1 94 ? -4.045 -12.909 10.438 1.00 61.03 94 ALA A O 1
ATOM 705 N N . TRP A 1 95 ? -4.913 -11.413 11.844 1.00 60.75 95 TRP A N 1
ATOM 706 C CA . TRP A 1 95 ? -5.070 -10.370 10.822 1.00 60.75 95 TRP A CA 1
ATOM 707 C C . TRP A 1 95 ? -3.743 -9.895 10.243 1.00 60.75 95 TRP A C 1
ATOM 709 O O . TRP A 1 95 ? -3.628 -9.737 9.028 1.00 60.75 95 TRP A O 1
ATOM 719 N N . ARG A 1 96 ? -2.724 -9.728 11.094 1.00 55.88 96 ARG A N 1
ATOM 720 C CA . ARG A 1 96 ? -1.351 -9.438 10.662 1.00 55.88 96 ARG A CA 1
ATOM 721 C C . ARG A 1 96 ? -0.800 -10.514 9.733 1.00 55.88 96 ARG A C 1
ATOM 723 O O . ARG A 1 96 ? -0.104 -10.176 8.781 1.00 55.88 96 ARG A O 1
ATOM 730 N N . ARG A 1 97 ? -1.092 -11.786 10.015 1.00 54.16 97 ARG A N 1
ATOM 731 C CA . ARG A 1 97 ? -0.658 -12.927 9.199 1.00 54.16 97 ARG A CA 1
ATOM 732 C C . ARG A 1 97 ? -1.413 -12.999 7.871 1.00 54.16 97 ARG A C 1
ATOM 734 O O . ARG A 1 97 ? -0.799 -13.221 6.833 1.00 54.16 97 ARG A O 1
ATOM 741 N N . ASP A 1 98 ? -2.725 -12.795 7.908 1.00 47.41 98 ASP A N 1
ATOM 742 C CA . ASP A 1 98 ? -3.613 -13.052 6.770 1.00 47.41 98 ASP A CA 1
ATOM 743 C C . ASP A 1 98 ? -3.808 -11.814 5.869 1.00 47.41 98 ASP A C 1
ATOM 745 O O . ASP A 1 98 ? -4.483 -11.895 4.844 1.00 47.41 98 ASP A O 1
ATOM 749 N N . GLY A 1 99 ? -3.229 -10.659 6.227 1.00 46.41 99 GLY A N 1
ATOM 750 C CA . GLY A 1 99 ? -3.241 -9.444 5.404 1.00 46.41 99 GLY A CA 1
ATOM 751 C C . GLY A 1 99 ? -4.640 -8.869 5.164 1.00 46.41 99 GLY A C 1
ATOM 752 O O . GLY A 1 99 ? -4.873 -8.226 4.139 1.00 46.41 99 GLY A O 1
ATOM 753 N N . ARG A 1 100 ? -5.587 -9.122 6.081 1.00 48.12 100 ARG A N 1
ATOM 754 C CA . ARG A 1 100 ? -6.965 -8.623 5.976 1.00 48.12 100 ARG A CA 1
ATOM 755 C C . ARG A 1 100 ? -6.931 -7.094 5.988 1.00 48.12 100 ARG A C 1
ATOM 757 O O . ARG A 1 100 ? -6.576 -6.484 6.992 1.00 48.12 100 ARG A O 1
ATOM 764 N N . LEU A 1 101 ? -7.226 -6.495 4.835 1.00 46.03 101 LEU A N 1
ATOM 765 C CA . LEU A 1 101 ? -7.167 -5.050 4.616 1.00 46.03 101 LEU A CA 1
ATOM 766 C C . LEU A 1 101 ? -8.031 -4.317 5.657 1.00 46.03 101 LEU A C 1
ATOM 768 O O . LEU A 1 101 ? -9.128 -4.793 5.960 1.00 46.03 101 LEU A O 1
ATOM 772 N N . PRO A 1 102 ? -7.606 -3.147 6.167 1.00 49.38 102 PRO A N 1
ATOM 773 C CA . PRO A 1 102 ? -8.500 -2.297 6.939 1.00 49.38 102 PRO A CA 1
ATOM 774 C C . PRO A 1 102 ? -9.727 -1.953 6.082 1.00 49.38 102 PRO A C 1
ATOM 776 O O . PRO A 1 102 ? -9.592 -1.429 4.973 1.00 49.38 102 PRO A O 1
ATOM 779 N N . VAL A 1 103 ? -10.921 -2.255 6.602 1.00 49.19 103 VAL A N 1
ATOM 780 C CA . VAL A 1 103 ? -12.222 -2.154 5.911 1.00 49.19 103 VAL A CA 1
ATOM 781 C C . VAL A 1 103 ? -12.447 -0.773 5.262 1.00 49.19 103 VAL A C 1
ATOM 783 O O . VAL A 1 103 ? -13.039 -0.688 4.189 1.00 49.19 103 VAL A O 1
ATOM 786 N N . MET A 1 104 ? -11.883 0.303 5.826 1.00 48.78 104 MET A N 1
ATOM 787 C CA . MET A 1 104 ? -12.045 1.677 5.321 1.00 48.78 104 MET A CA 1
ATOM 788 C C . MET A 1 104 ? -11.195 2.041 4.101 1.00 48.78 104 MET A C 1
ATOM 790 O O . MET A 1 104 ? -11.448 3.061 3.464 1.00 48.78 104 MET A O 1
ATOM 794 N N . HIS A 1 105 ? -10.181 1.253 3.754 1.00 52.56 105 HIS A N 1
ATOM 795 C CA . HIS A 1 105 ? -9.311 1.586 2.627 1.00 52.56 105 HIS A CA 1
ATOM 796 C C . HIS A 1 105 ? -9.747 0.963 1.302 1.00 52.56 105 HIS A C 1
ATOM 798 O O . HIS A 1 105 ? -9.333 1.434 0.240 1.00 52.56 105 HIS A O 1
ATOM 804 N N . ILE A 1 106 ? -10.613 -0.055 1.344 1.00 56.66 106 ILE A N 1
ATOM 805 C CA . ILE A 1 106 ? -11.147 -0.703 0.140 1.00 56.66 106 ILE A CA 1
ATOM 806 C C . ILE A 1 106 ? -11.859 0.324 -0.754 1.00 56.66 106 ILE A C 1
ATOM 808 O O . ILE A 1 106 ? -11.691 0.281 -1.972 1.00 56.66 106 ILE A O 1
ATOM 812 N N . ARG A 1 107 ? -12.559 1.310 -0.169 1.00 61.03 107 ARG A N 1
ATOM 813 C CA . ARG A 1 107 ? -13.274 2.359 -0.924 1.00 61.03 107 ARG A CA 1
ATOM 814 C C . ARG A 1 107 ? -12.382 3.228 -1.815 1.00 61.03 107 ARG A C 1
ATOM 816 O O . ARG A 1 107 ? -12.838 3.667 -2.864 1.00 61.03 107 ARG A O 1
ATOM 823 N N . HIS A 1 108 ? -11.116 3.440 -1.447 1.00 69.62 108 HIS A N 1
ATOM 824 C CA . HIS A 1 108 ? -10.177 4.226 -2.259 1.00 69.62 108 HIS A CA 1
ATOM 825 C C . HIS A 1 108 ? -9.258 3.368 -3.103 1.00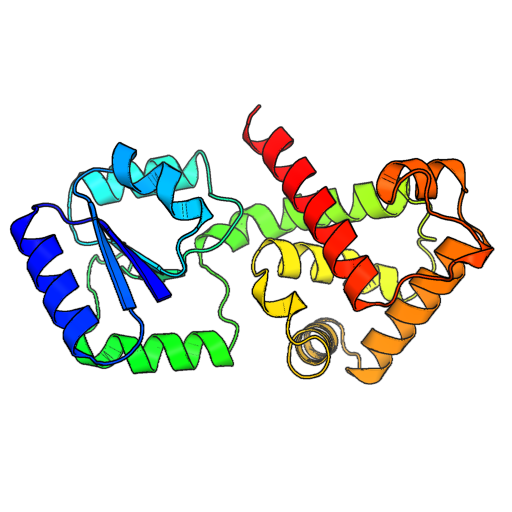 69.62 108 HIS A C 1
ATOM 827 O O . HIS A 1 108 ? -8.416 3.925 -3.801 1.00 69.62 108 HIS A O 1
ATOM 833 N N . LEU A 1 109 ? -9.381 2.040 -3.069 1.00 76.75 109 LEU A N 1
ATOM 834 C CA . LEU A 1 109 ? -8.453 1.176 -3.787 1.00 76.75 109 LEU A CA 1
ATOM 835 C C . LEU A 1 109 ? -8.462 1.490 -5.289 1.00 76.75 109 LEU A C 1
ATOM 837 O O . LEU A 1 109 ? -7.393 1.691 -5.855 1.00 76.75 109 LEU A O 1
ATOM 841 N N . ALA A 1 110 ? -9.643 1.654 -5.896 1.00 81.88 110 ALA A N 1
ATOM 842 C CA . ALA A 1 110 ? -9.778 2.021 -7.308 1.00 81.88 110 ALA A CA 1
ATOM 843 C C . ALA A 1 110 ? -9.135 3.386 -7.625 1.00 81.88 110 ALA A C 1
ATOM 845 O O . ALA A 1 110 ? -8.277 3.483 -8.496 1.00 81.88 110 ALA A O 1
ATOM 846 N N . GLN A 1 111 ? -9.455 4.428 -6.853 1.00 86.44 111 GLN A N 1
ATOM 847 C CA . GLN A 1 111 ? -8.881 5.771 -7.041 1.00 86.44 111 GLN A CA 1
ATOM 848 C C . GLN A 1 111 ? -7.364 5.797 -6.792 1.00 86.44 111 GLN A C 1
ATOM 850 O O . GLN A 1 111 ? -6.615 6.491 -7.476 1.00 86.44 111 GLN A O 1
ATOM 855 N N . THR A 1 112 ? -6.883 5.003 -5.835 1.00 88.44 112 THR A N 1
ATOM 856 C CA . THR A 1 112 ? -5.455 4.873 -5.524 1.00 88.44 112 THR A CA 1
ATOM 857 C C . THR A 1 112 ? -4.729 4.124 -6.644 1.00 88.44 112 THR A C 1
ATOM 859 O O . THR A 1 112 ? -3.614 4.497 -7.002 1.00 88.44 112 THR A O 1
ATOM 862 N N . GLN A 1 113 ? -5.360 3.110 -7.247 1.00 92.00 113 GLN A N 1
ATOM 863 C CA . GLN A 1 113 ? -4.861 2.425 -8.445 1.00 92.00 113 GLN A CA 1
ATOM 864 C C . GLN A 1 113 ? -4.814 3.368 -9.656 1.00 92.00 113 GLN A C 1
ATOM 866 O O . GLN A 1 113 ? -3.839 3.347 -10.413 1.00 92.00 113 GLN A O 1
ATOM 871 N N . GLU A 1 114 ? -5.820 4.226 -9.838 1.00 93.75 114 GLU A N 1
ATOM 872 C CA . GLU A 1 114 ? -5.828 5.255 -10.884 1.00 93.75 114 GLU A CA 1
ATOM 873 C C . GLU A 1 114 ? -4.707 6.278 -10.676 1.00 93.75 114 GLU A C 1
ATOM 875 O O . GLU A 1 114 ? -3.957 6.564 -11.612 1.00 93.75 114 GLU A O 1
ATOM 880 N N . MET A 1 115 ? -4.524 6.761 -9.443 1.00 94.69 115 MET A N 1
ATOM 881 C CA . MET A 1 115 ? -3.425 7.654 -9.064 1.00 94.69 115 MET A CA 1
ATOM 882 C C . MET A 1 115 ? -2.060 6.999 -9.307 1.00 94.69 115 MET A C 1
ATOM 884 O O . MET A 1 115 ? -1.173 7.608 -9.908 1.00 94.69 115 MET A O 1
ATOM 888 N N . ALA A 1 116 ? -1.892 5.738 -8.900 1.00 96.38 116 ALA A N 1
ATOM 889 C CA . ALA A 1 116 ? -0.679 4.970 -9.160 1.00 96.38 116 ALA A CA 1
ATOM 890 C C . ALA A 1 116 ? -0.414 4.823 -10.662 1.00 96.38 116 ALA A C 1
ATOM 892 O O . ALA A 1 116 ? 0.702 5.064 -11.115 1.00 96.38 116 ALA A O 1
ATOM 893 N N . SER A 1 117 ? -1.443 4.519 -11.453 1.00 97.00 117 SER A N 1
ATOM 894 C CA . SER A 1 117 ? -1.338 4.455 -12.913 1.00 97.00 117 SER A CA 1
ATOM 895 C C . SER A 1 117 ? -0.954 5.809 -13.521 1.00 97.00 117 SER A C 1
ATOM 897 O O . SER A 1 117 ? -0.105 5.880 -14.406 1.00 97.00 117 SER A O 1
ATOM 899 N N . ALA A 1 118 ? -1.544 6.910 -13.052 1.00 96.44 118 ALA A N 1
ATOM 900 C CA . ALA A 1 118 ? -1.205 8.249 -13.526 1.00 96.44 118 ALA A CA 1
ATOM 901 C C . ALA A 1 118 ? 0.257 8.611 -13.221 1.00 96.44 118 ALA A C 1
ATOM 903 O O . ALA A 1 118 ? 0.961 9.100 -14.104 1.00 96.44 118 ALA A O 1
ATOM 904 N N . LEU A 1 119 ? 0.736 8.305 -12.012 1.00 95.62 119 LEU A N 1
ATOM 905 C CA . LEU A 1 119 ? 2.127 8.531 -11.620 1.00 95.62 119 LEU A CA 1
ATOM 906 C C . LEU A 1 119 ? 3.105 7.664 -12.418 1.00 95.62 119 LEU A C 1
ATOM 908 O O . LEU A 1 119 ? 4.121 8.176 -12.875 1.00 95.62 119 LEU A O 1
ATOM 912 N N . LEU A 1 120 ? 2.802 6.381 -12.640 1.00 95.81 120 LEU A N 1
ATOM 913 C CA . LEU A 1 120 ? 3.638 5.499 -13.462 1.00 95.81 120 LEU A CA 1
ATOM 914 C C . LEU A 1 120 ? 3.774 6.018 -14.899 1.00 95.81 120 LEU A C 1
ATOM 916 O O . LEU A 1 120 ? 4.876 6.010 -15.442 1.00 95.81 120 LEU A O 1
ATOM 920 N N . ARG A 1 121 ? 2.685 6.527 -15.495 1.00 94.94 121 ARG A N 1
ATOM 921 C CA . ARG A 1 121 ? 2.738 7.193 -16.808 1.00 94.94 121 ARG A CA 1
ATOM 922 C C . ARG A 1 121 ? 3.594 8.456 -16.774 1.00 94.94 121 ARG A C 1
ATOM 924 O O . ARG A 1 121 ? 4.403 8.648 -17.666 1.00 94.94 121 ARG A O 1
ATOM 931 N N . ALA A 1 122 ? 3.445 9.291 -15.747 1.00 94.06 122 ALA A N 1
ATOM 932 C CA . ALA A 1 122 ? 4.225 10.521 -15.611 1.00 94.06 122 ALA A CA 1
ATOM 933 C C . ALA A 1 122 ? 5.728 10.269 -15.379 1.00 94.06 122 ALA A C 1
ATOM 935 O O . ALA A 1 122 ? 6.540 11.138 -15.680 1.00 94.06 122 ALA A O 1
ATOM 936 N N . MET A 1 123 ? 6.091 9.098 -14.848 1.00 91.94 123 MET A N 1
ATOM 937 C CA . MET A 1 123 ? 7.471 8.624 -14.687 1.00 91.94 123 MET A CA 1
ATOM 938 C C . MET A 1 123 ? 8.031 7.929 -15.943 1.00 91.94 123 MET A C 1
ATOM 940 O O . MET A 1 123 ? 9.090 7.314 -15.859 1.00 91.94 123 MET A O 1
ATOM 944 N N . ASP A 1 124 ? 7.322 7.966 -17.077 1.00 92.25 124 ASP A N 1
ATOM 945 C CA . ASP A 1 124 ? 7.674 7.261 -18.318 1.00 92.25 124 ASP A CA 1
ATOM 946 C C . ASP A 1 124 ? 7.873 5.746 -18.151 1.00 92.25 124 ASP A C 1
ATOM 948 O O . ASP A 1 124 ? 8.641 5.115 -18.880 1.00 92.25 124 ASP A O 1
ATOM 952 N N . VAL A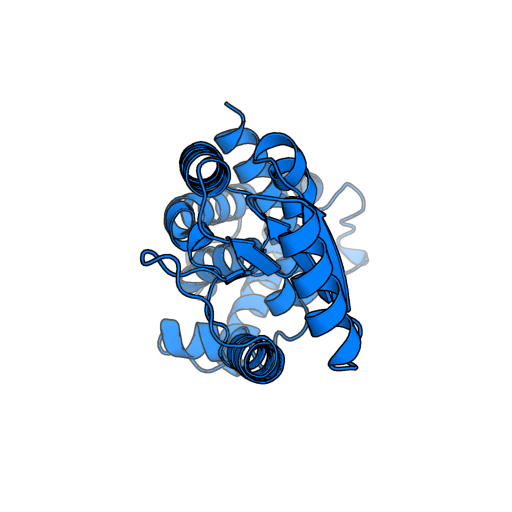 1 125 ? 7.151 5.117 -17.216 1.00 93.38 125 VAL A N 1
ATOM 953 C CA . VAL A 1 125 ? 7.169 3.655 -17.090 1.00 93.38 125 VAL A CA 1
ATOM 954 C C . VAL A 1 125 ? 6.474 3.045 -18.318 1.00 93.38 125 VAL A C 1
ATOM 956 O O . VAL A 1 125 ? 5.273 3.267 -18.502 1.00 93.38 125 VAL A O 1
ATOM 959 N N . PRO A 1 126 ? 7.149 2.225 -19.148 1.00 90.69 126 PRO A N 1
ATOM 960 C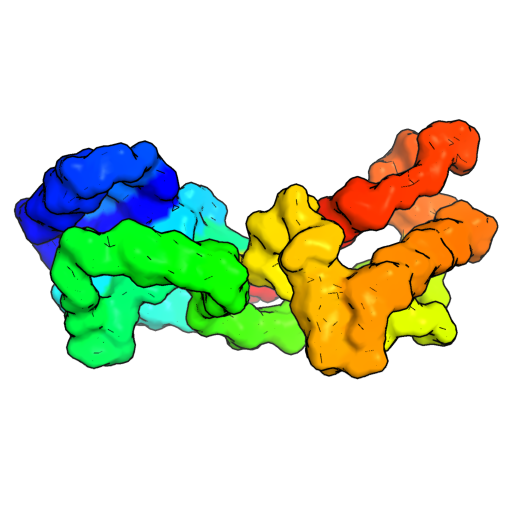 CA . PRO A 1 126 ? 6.577 1.784 -20.423 1.00 90.69 126 PRO A CA 1
ATOM 961 C C . PRO A 1 126 ? 5.357 0.849 -20.270 1.00 90.69 126 PRO A C 1
ATOM 963 O O . PRO A 1 126 ? 5.519 -0.248 -19.731 1.00 90.69 126 PRO A O 1
ATOM 966 N N . PRO A 1 127 ? 4.168 1.179 -20.819 1.00 90.50 127 PRO A N 1
ATOM 967 C CA . PRO A 1 127 ? 2.914 0.432 -20.601 1.00 90.50 127 PRO A CA 1
ATOM 968 C C . PRO A 1 127 ? 2.933 -1.018 -21.103 1.00 90.50 127 PRO A C 1
ATOM 970 O O . PRO A 1 127 ? 2.178 -1.856 -20.623 1.00 90.50 127 PRO A O 1
ATOM 973 N N . ARG A 1 128 ? 3.823 -1.339 -22.049 1.00 91.88 128 ARG A N 1
ATOM 974 C CA . ARG A 1 128 ? 3.991 -2.690 -22.614 1.00 91.88 128 ARG A CA 1
ATOM 975 C C . ARG A 1 128 ? 4.684 -3.690 -21.680 1.00 91.88 128 ARG A C 1
ATOM 977 O O . ARG A 1 128 ? 4.785 -4.867 -22.012 1.00 91.88 128 ARG A O 1
ATOM 984 N N . LEU A 1 129 ? 5.243 -3.236 -20.559 1.00 94.12 129 LEU A N 1
ATOM 985 C CA . LEU A 1 129 ? 5.971 -4.106 -19.638 1.00 94.12 129 LEU A CA 1
ATOM 986 C C . LEU A 1 129 ? 5.010 -4.978 -18.837 1.00 94.12 129 LEU A C 1
ATOM 988 O O . LEU A 1 129 ? 3.994 -4.507 -18.346 1.00 94.12 129 LEU A O 1
ATOM 992 N N . ARG A 1 130 ? 5.384 -6.236 -18.588 1.00 94.50 130 ARG A N 1
ATOM 993 C CA . ARG A 1 130 ? 4.549 -7.170 -17.813 1.00 94.50 130 ARG A CA 1
ATOM 994 C C . ARG A 1 130 ? 4.173 -6.643 -16.423 1.00 94.50 130 ARG A C 1
ATOM 996 O O . ARG A 1 130 ? 3.085 -6.932 -15.938 1.00 94.50 130 ARG A O 1
ATOM 1003 N N . ALA A 1 131 ? 5.056 -5.863 -15.795 1.00 95.75 131 ALA A N 1
ATOM 1004 C CA . ALA A 1 131 ? 4.794 -5.268 -14.489 1.00 95.75 131 ALA A CA 1
ATOM 1005 C C . ALA A 1 131 ? 3.593 -4.319 -14.484 1.00 95.75 131 ALA A C 1
ATOM 1007 O O . ALA A 1 131 ? 2.918 -4.224 -13.466 1.00 95.75 131 ALA A O 1
ATOM 1008 N N . TRP A 1 132 ? 3.278 -3.664 -15.605 1.00 95.31 132 TRP A N 1
ATOM 1009 C CA . TRP A 1 132 ? 2.152 -2.733 -15.680 1.00 95.31 132 TRP A CA 1
ATOM 1010 C C . TRP A 1 132 ? 0.805 -3.375 -15.355 1.00 95.31 132 TRP A C 1
ATOM 1012 O O . TRP A 1 132 ? -0.064 -2.698 -14.816 1.00 95.31 132 TRP A O 1
ATOM 1022 N N . ALA A 1 133 ? 0.652 -4.678 -15.611 1.00 93.81 133 ALA A N 1
ATOM 1023 C CA . ALA A 1 133 ? -0.570 -5.409 -15.293 1.00 93.81 133 ALA A CA 1
ATOM 1024 C C . ALA A 1 133 ? -0.874 -5.447 -13.783 1.00 93.81 133 ALA A C 1
ATOM 1026 O O . ALA A 1 133 ? -2.037 -5.493 -13.399 1.00 93.81 133 ALA A O 1
ATOM 1027 N N . PHE A 1 134 ? 0.156 -5.399 -12.928 1.00 95.81 134 PHE A N 1
ATOM 1028 C CA . PHE A 1 134 ? -0.006 -5.537 -11.477 1.00 95.81 134 PHE A CA 1
ATOM 1029 C C . PHE A 1 134 ? 0.534 -4.361 -10.661 1.00 95.81 134 PHE A C 1
ATOM 1031 O O . PHE A 1 134 ? 0.198 -4.236 -9.488 1.00 95.81 134 PHE A O 1
ATOM 1038 N N . LEU A 1 135 ? 1.403 -3.516 -11.218 1.00 97.19 135 LEU A N 1
ATOM 1039 C CA . LEU A 1 135 ? 2.115 -2.488 -10.459 1.00 97.19 135 LEU A CA 1
ATOM 1040 C C . LEU A 1 135 ? 1.187 -1.408 -9.875 1.00 97.19 135 LEU A C 1
ATOM 1042 O O . LEU A 1 135 ? 1.398 -1.056 -8.716 1.00 97.19 135 LEU A O 1
ATOM 1046 N N . PRO A 1 136 ? 0.138 -0.929 -10.575 1.00 96.69 136 PRO A N 1
ATOM 1047 C CA . PRO A 1 136 ? -0.848 -0.040 -9.962 1.00 96.69 136 PRO A CA 1
ATOM 1048 C C . PRO A 1 136 ? -1.574 -0.676 -8.768 1.00 96.69 136 PRO A C 1
ATOM 1050 O O . PRO A 1 136 ? -1.709 -0.038 -7.728 1.00 96.69 136 PRO A O 1
ATOM 1053 N N . ASP A 1 137 ? -1.988 -1.944 -8.890 1.00 92.56 137 ASP A N 1
ATOM 1054 C CA . ASP A 1 137 ? -2.627 -2.712 -7.809 1.00 92.56 137 ASP A CA 1
ATOM 1055 C C . ASP A 1 137 ? -1.672 -2.903 -6.625 1.00 92.56 137 ASP A C 1
ATOM 1057 O O . ASP A 1 137 ? -2.016 -2.610 -5.483 1.00 92.56 137 ASP A O 1
ATOM 1061 N N . MET A 1 138 ? -0.428 -3.296 -6.904 1.00 94.62 138 MET A N 1
ATOM 1062 C CA . MET A 1 138 ? 0.629 -3.434 -5.905 1.00 94.62 138 MET A CA 1
ATOM 1063 C C . MET A 1 138 ? 0.874 -2.127 -5.147 1.00 94.62 138 MET A C 1
ATOM 1065 O O . MET A 1 138 ? 0.935 -2.156 -3.921 1.00 94.62 138 MET A O 1
ATOM 1069 N N . LEU A 1 139 ? 0.991 -1.000 -5.854 1.00 95.56 139 LEU A N 1
ATOM 1070 C CA . LEU A 1 139 ? 1.216 0.317 -5.253 1.00 95.56 139 LEU A CA 1
ATOM 1071 C C . LEU A 1 139 ? 0.017 0.784 -4.426 1.00 95.56 139 LEU A C 1
ATOM 1073 O O . LEU A 1 139 ? 0.189 1.347 -3.348 1.00 95.56 139 LEU A O 1
ATOM 1077 N N . ALA A 1 140 ? -1.201 0.534 -4.899 1.00 89.75 140 ALA A N 1
ATOM 1078 C CA . ALA A 1 140 ? -2.396 0.865 -4.142 1.00 89.75 140 ALA A CA 1
ATOM 1079 C C . ALA A 1 140 ? -2.478 0.052 -2.844 1.00 89.75 140 ALA A C 1
ATOM 1081 O O . ALA A 1 140 ? -2.721 0.617 -1.779 1.00 89.75 140 ALA A O 1
ATOM 1082 N N . LEU A 1 141 ? -2.178 -1.249 -2.901 1.00 84.44 141 LEU A N 1
ATOM 1083 C CA . LEU A 1 141 ? -2.124 -2.109 -1.718 1.00 84.44 141 LEU A CA 1
ATOM 1084 C C . LEU A 1 141 ? -1.034 -1.676 -0.734 1.00 84.44 141 LEU A C 1
ATOM 1086 O O . LEU A 1 141 ? -1.265 -1.729 0.468 1.00 84.44 141 LEU A O 1
ATOM 1090 N N . THR A 1 142 ? 0.128 -1.211 -1.197 1.00 85.88 142 THR A N 1
ATOM 1091 C CA . THR A 1 142 ? 1.190 -0.713 -0.305 1.00 85.88 142 THR A CA 1
ATOM 1092 C C . THR A 1 142 ? 0.901 0.669 0.275 1.00 85.88 142 THR A C 1
ATOM 1094 O O . THR A 1 142 ? 1.464 1.008 1.312 1.00 85.88 142 THR A O 1
ATOM 1097 N N . VAL A 1 143 ? 0.025 1.466 -0.342 1.00 84.06 143 VAL A N 1
ATOM 1098 C CA . VAL A 1 143 ? -0.500 2.705 0.261 1.00 84.06 143 VAL A CA 1
ATOM 1099 C C . VAL A 1 143 ? -1.539 2.382 1.328 1.00 84.06 143 VAL A C 1
ATOM 1101 O O . VAL A 1 143 ? -1.461 2.903 2.436 1.00 84.06 143 VAL A O 1
ATOM 1104 N N . VAL A 1 144 ? -2.472 1.487 1.007 1.00 73.75 144 VAL A N 1
ATOM 1105 C CA . VAL A 1 144 ? -3.546 1.038 1.903 1.00 73.75 144 VAL A CA 1
ATOM 1106 C C . VAL A 1 144 ? -3.009 0.242 3.095 1.00 73.75 144 VAL A C 1
ATOM 1108 O O . VAL A 1 144 ? -3.502 0.362 4.214 1.00 73.75 144 VAL A O 1
ATOM 1111 N N . HIS A 1 145 ? -1.985 -0.577 2.868 1.00 74.25 145 HIS A N 1
ATOM 1112 C CA . HIS A 1 145 ? -1.353 -1.406 3.882 1.00 74.25 145 HIS A CA 1
ATOM 1113 C C . HIS A 1 145 ? 0.181 -1.252 3.828 1.00 74.25 145 HIS A C 1
ATOM 1115 O O . HIS A 1 145 ? 0.897 -2.143 3.355 1.00 74.25 145 HIS A O 1
ATOM 1121 N N . PRO A 1 146 ? 0.723 -0.132 4.360 1.00 78.06 146 PRO A N 1
ATOM 1122 C CA . PRO A 1 146 ? 2.161 0.160 4.355 1.00 78.06 146 PRO A CA 1
ATOM 1123 C C . PRO A 1 146 ? 3.084 -0.939 4.912 1.00 78.06 146 PRO A C 1
ATOM 1125 O O . PRO A 1 146 ? 4.194 -1.089 4.389 1.00 78.06 146 PRO A O 1
ATOM 1128 N N . PRO A 1 147 ? 2.685 -1.752 5.917 1.00 78.62 147 PRO A N 1
ATOM 1129 C CA . PRO A 1 147 ? 3.490 -2.882 6.384 1.00 78.62 147 PRO A CA 1
ATOM 1130 C C . PRO A 1 147 ? 3.912 -3.883 5.296 1.00 78.62 147 PRO A C 1
ATOM 1132 O O . PRO A 1 147 ? 4.973 -4.493 5.438 1.00 78.62 147 PRO A O 1
ATOM 1135 N N . LEU A 1 148 ? 3.177 -4.000 4.180 1.00 81.50 148 LEU A N 1
ATOM 1136 C CA . LEU A 1 148 ? 3.556 -4.863 3.048 1.00 81.50 148 LEU A CA 1
ATOM 1137 C C . LEU A 1 148 ? 4.941 -4.531 2.477 1.00 81.50 148 LEU A C 1
ATOM 1139 O O . LEU A 1 148 ? 5.641 -5.418 1.987 1.00 81.50 148 LEU A O 1
ATOM 1143 N N . LEU A 1 149 ? 5.377 -3.272 2.587 1.00 86.31 149 LEU A N 1
ATOM 1144 C CA . LEU A 1 149 ? 6.692 -2.829 2.120 1.00 86.31 149 LEU A CA 1
ATOM 1145 C C . LEU A 1 149 ? 7.853 -3.372 2.971 1.00 86.31 149 LEU A C 1
ATOM 1147 O O . LEU A 1 149 ? 9.000 -3.336 2.520 1.00 86.31 149 LEU A O 1
ATOM 1151 N N . ARG A 1 150 ? 7.582 -3.872 4.187 1.00 83.44 150 ARG A N 1
ATOM 1152 C CA . ARG A 1 150 ? 8.602 -4.439 5.087 1.00 83.44 150 ARG A CA 1
ATOM 1153 C C . ARG A 1 150 ? 8.965 -5.880 4.727 1.00 83.44 150 ARG A C 1
ATOM 1155 O O . ARG A 1 150 ? 10.087 -6.296 4.995 1.00 83.44 150 ARG A O 1
ATOM 1162 N N . ASN A 1 151 ? 8.056 -6.633 4.100 1.00 84.56 151 ASN A N 1
ATOM 1163 C CA . ASN A 1 151 ? 8.286 -8.037 3.755 1.00 84.56 151 ASN A CA 1
ATOM 1164 C C . ASN A 1 151 ? 7.806 -8.376 2.337 1.00 84.56 151 ASN A C 1
ATOM 1166 O O . ASN A 1 151 ? 6.799 -9.054 2.124 1.00 84.56 151 ASN A O 1
ATOM 1170 N N . LEU A 1 152 ? 8.573 -7.920 1.345 1.00 92.00 152 LEU A N 1
ATOM 1171 C CA . LEU A 1 152 ? 8.209 -8.100 -0.060 1.00 92.00 152 LEU A CA 1
ATOM 1172 C C . LEU A 1 152 ? 8.180 -9.576 -0.474 1.00 92.00 152 LEU A C 1
ATOM 1174 O O . LEU A 1 152 ? 7.243 -10.018 -1.127 1.00 92.00 152 LEU A O 1
ATOM 1178 N N . ARG A 1 153 ? 9.207 -10.343 -0.091 1.00 90.50 153 ARG A N 1
ATOM 1179 C CA . ARG A 1 153 ? 9.420 -11.708 -0.595 1.00 90.50 153 ARG A CA 1
ATOM 1180 C C . ARG A 1 153 ? 8.414 -12.710 -0.047 1.00 90.50 153 ARG A C 1
ATOM 1182 O O . ARG A 1 153 ? 7.982 -13.575 -0.799 1.00 90.50 153 ARG A O 1
ATOM 1189 N N . HIS A 1 154 ? 8.060 -12.597 1.231 1.00 83.56 154 HIS A N 1
ATOM 1190 C CA . HIS A 1 154 ? 7.194 -13.577 1.885 1.00 83.56 154 HIS A CA 1
ATOM 1191 C C . HIS A 1 154 ? 5.726 -13.146 1.939 1.00 83.56 154 HIS A C 1
ATOM 1193 O O . HIS A 1 154 ? 4.882 -13.999 2.173 1.00 83.56 154 HIS A O 1
ATOM 1199 N N . HIS A 1 155 ? 5.412 -11.865 1.696 1.00 83.38 155 HIS A N 1
ATOM 1200 C CA . HIS A 1 155 ? 4.029 -11.371 1.737 1.00 83.38 155 HIS A CA 1
ATOM 1201 C C . HIS A 1 155 ? 3.607 -10.689 0.431 1.00 83.38 155 HIS A C 1
ATOM 1203 O O . HIS A 1 155 ? 2.752 -11.216 -0.278 1.00 83.38 155 HIS A O 1
ATOM 1209 N 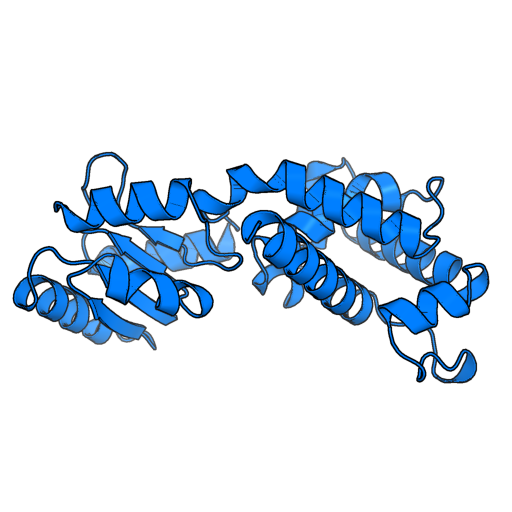N . LEU A 1 156 ? 4.216 -9.553 0.062 1.00 86.88 156 LEU A N 1
ATOM 1210 C CA . LEU A 1 156 ? 3.725 -8.757 -1.075 1.00 86.88 156 LEU A CA 1
ATOM 1211 C C . LEU A 1 156 ? 3.791 -9.515 -2.409 1.00 86.88 156 LEU A C 1
ATOM 1213 O O . LEU A 1 156 ? 2.808 -9.549 -3.145 1.00 86.88 156 LEU A O 1
ATOM 1217 N N . TYR A 1 157 ? 4.931 -10.126 -2.742 1.00 94.56 157 TYR A N 1
ATOM 1218 C CA . TYR A 1 157 ? 5.087 -10.828 -4.016 1.00 94.56 157 TYR A CA 1
ATOM 1219 C C . TYR A 1 157 ? 4.193 -12.071 -4.117 1.00 94.56 157 TYR A C 1
ATOM 1221 O O . TYR A 1 157 ? 3.540 -12.195 -5.151 1.00 94.56 157 TYR A O 1
ATOM 1229 N N . PRO A 1 158 ? 4.088 -12.956 -3.101 1.00 89.12 158 PRO A N 1
ATOM 1230 C CA . PRO A 1 158 ? 3.108 -14.044 -3.111 1.00 89.12 158 PRO A CA 1
ATOM 1231 C C . PRO A 1 158 ? 1.661 -13.562 -3.255 1.00 89.12 158 PRO A C 1
ATOM 1233 O O . PRO A 1 158 ? 0.904 -14.135 -4.034 1.00 89.12 158 PRO A O 1
ATOM 1236 N N . MET A 1 159 ? 1.287 -12.478 -2.570 1.00 86.25 159 MET A N 1
ATOM 1237 C CA . MET A 1 159 ? -0.061 -11.912 -2.657 1.00 86.25 159 MET A CA 1
ATOM 1238 C C . MET A 1 159 ? -0.383 -11.413 -4.074 1.00 86.25 159 MET A C 1
ATOM 1240 O O . MET A 1 159 ? -1.434 -11.738 -4.625 1.00 86.25 159 MET A O 1
ATOM 1244 N N . ILE A 1 160 ? 0.524 -10.653 -4.693 1.00 92.88 160 ILE A N 1
ATOM 1245 C CA . ILE A 1 160 ? 0.350 -10.182 -6.076 1.00 92.88 160 ILE A CA 1
ATOM 1246 C C . ILE A 1 160 ? 0.370 -11.348 -7.062 1.00 92.88 160 ILE A C 1
ATOM 1248 O O . ILE A 1 160 ? -0.421 -11.377 -8.001 1.00 92.88 160 ILE A O 1
ATOM 1252 N N . ALA A 1 161 ? 1.235 -12.331 -6.828 1.00 91.75 161 ALA A N 1
ATOM 1253 C CA . ALA A 1 161 ? 1.313 -13.532 -7.640 1.00 91.75 161 ALA A CA 1
ATOM 1254 C C . ALA A 1 161 ? -0.024 -14.285 -7.668 1.00 91.75 161 ALA A C 1
ATOM 1256 O O . ALA A 1 161 ? -0.512 -14.601 -8.751 1.00 91.75 161 ALA A O 1
ATOM 1257 N N . ALA A 1 162 ? -0.657 -14.478 -6.508 1.00 87.06 162 ALA A N 1
ATOM 1258 C CA . ALA A 1 162 ? -1.972 -15.106 -6.410 1.00 87.06 162 ALA A CA 1
ATOM 1259 C C . ALA A 1 162 ? -3.066 -14.306 -7.143 1.00 87.06 162 ALA A C 1
ATOM 1261 O O . ALA A 1 162 ? -3.876 -14.892 -7.854 1.00 87.06 162 ALA A O 1
ATOM 1262 N N . ARG A 1 163 ? -3.066 -12.970 -7.020 1.00 88.38 163 ARG A N 1
ATOM 1263 C CA . ARG A 1 163 ? -4.067 -12.089 -7.659 1.00 88.38 163 ARG A CA 1
ATOM 1264 C C . ARG A 1 163 ? -3.959 -12.041 -9.184 1.00 88.38 163 ARG A C 1
ATOM 1266 O O . ARG A 1 163 ? -4.971 -11.890 -9.856 1.00 88.38 163 ARG A O 1
ATOM 1273 N N . HIS A 1 164 ? -2.746 -12.156 -9.721 1.00 91.62 164 HIS A N 1
ATOM 1274 C CA . HIS A 1 164 ? -2.460 -11.947 -11.148 1.00 91.62 164 HIS A CA 1
ATOM 1275 C C . HIS A 1 164 ? -2.065 -13.231 -11.893 1.00 91.62 164 HIS A C 1
ATOM 1277 O O . HIS A 1 164 ? -1.588 -13.162 -13.025 1.00 91.62 164 HIS A O 1
ATOM 1283 N N . GLY A 1 165 ? -2.218 -14.407 -11.273 1.00 92.56 165 GLY A N 1
ATOM 1284 C CA . GLY A 1 165 ? -1.858 -15.689 -11.893 1.00 92.56 165 GLY A CA 1
ATOM 1285 C C . GLY A 1 165 ? -0.364 -15.798 -12.225 1.00 92.56 165 GLY A C 1
ATOM 1286 O O . GLY A 1 165 ? 0.021 -16.294 -13.283 1.00 92.56 165 GLY A O 1
ATOM 1287 N N . MET A 1 166 ? 0.495 -15.279 -11.347 1.00 95.25 166 MET A N 1
ATOM 1288 C CA . MET A 1 166 ? 1.952 -15.284 -11.499 1.00 95.25 166 MET A CA 1
ATOM 1289 C C . MET A 1 166 ? 2.616 -16.112 -10.392 1.00 95.25 166 MET A C 1
ATOM 1291 O O . MET A 1 166 ? 1.964 -16.634 -9.496 1.00 95.25 166 MET A O 1
ATOM 1295 N N . THR A 1 167 ? 3.944 -16.219 -10.433 1.00 97.56 167 THR A N 1
ATOM 1296 C CA . THR A 1 167 ? 4.750 -16.702 -9.303 1.00 97.56 167 THR A CA 1
ATOM 1297 C C . THR A 1 167 ? 5.393 -15.518 -8.583 1.00 97.56 167 THR A C 1
ATOM 1299 O O . THR A 1 167 ? 5.669 -14.492 -9.208 1.00 97.56 167 THR A O 1
ATOM 1302 N N . ALA A 1 168 ? 5.694 -15.649 -7.287 1.00 95.25 168 ALA A N 1
ATOM 1303 C CA . ALA A 1 168 ? 6.344 -14.577 -6.521 1.00 95.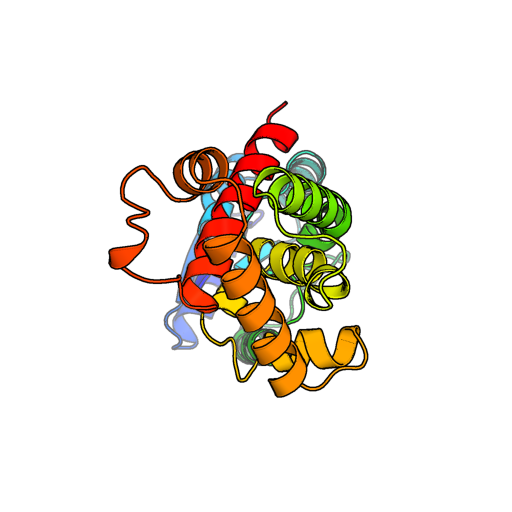25 168 ALA A CA 1
ATOM 1304 C C . ALA A 1 168 ? 7.688 -14.144 -7.147 1.00 95.25 168 ALA A C 1
ATOM 1306 O O . ALA A 1 168 ? 7.981 -12.952 -7.243 1.00 95.25 168 ALA A O 1
ATOM 1307 N N . ALA A 1 169 ? 8.472 -15.102 -7.656 1.00 97.25 169 ALA A N 1
ATOM 1308 C CA . ALA A 1 169 ? 9.698 -14.824 -8.406 1.00 97.25 169 ALA A CA 1
ATOM 1309 C C . ALA A 1 169 ? 9.421 -14.104 -9.740 1.00 97.25 169 ALA A C 1
ATOM 1311 O O . ALA A 1 169 ? 10.157 -13.197 -10.124 1.00 97.25 169 ALA A O 1
ATOM 1312 N N . GLY A 1 170 ? 8.338 -14.463 -10.438 1.00 97.62 170 GLY A N 1
ATOM 1313 C CA . GLY A 1 170 ? 7.905 -13.784 -11.659 1.00 97.62 170 GLY A CA 1
ATOM 1314 C C . GLY A 1 170 ? 7.497 -12.328 -11.419 1.00 97.62 170 GLY A C 1
ATOM 1315 O O . GLY A 1 170 ? 7.814 -11.468 -12.243 1.00 97.62 170 GLY A O 1
ATOM 1316 N N . VAL A 1 171 ? 6.844 -12.042 -10.290 1.00 97.94 171 VAL A N 1
ATOM 1317 C CA . VAL A 1 171 ? 6.498 -10.678 -9.858 1.00 97.94 171 VAL A CA 1
ATOM 1318 C C . VAL A 1 171 ? 7.765 -9.864 -9.589 1.00 97.94 171 VAL A C 1
ATOM 1320 O O . VAL A 1 171 ? 7.934 -8.792 -10.169 1.00 97.94 171 VAL A O 1
ATOM 1323 N N . GLU A 1 172 ? 8.687 -10.392 -8.776 1.00 97.81 172 GLU A N 1
ATOM 1324 C CA . GLU A 1 172 ? 9.956 -9.726 -8.447 1.00 97.81 172 GLU A CA 1
ATOM 1325 C C . GLU A 1 172 ? 10.775 -9.404 -9.702 1.00 97.81 172 GLU A C 1
ATOM 1327 O O . GLU A 1 172 ? 11.205 -8.261 -9.880 1.00 97.81 172 GLU A O 1
ATOM 1332 N N . ARG A 1 173 ? 10.926 -10.387 -10.599 1.00 97.38 173 ARG A N 1
ATOM 1333 C CA . ARG A 1 173 ? 11.668 -10.227 -11.850 1.00 97.38 173 ARG A CA 1
ATOM 1334 C C . ARG A 1 173 ? 11.008 -9.209 -12.769 1.00 97.38 173 ARG A C 1
ATOM 1336 O O . ARG A 1 173 ? 11.700 -8.368 -13.334 1.00 97.38 173 ARG A O 1
ATOM 1343 N N . SER A 1 174 ? 9.684 -9.265 -12.922 1.00 97.88 174 SER A N 1
ATOM 1344 C CA . SER A 1 174 ? 8.953 -8.315 -13.772 1.00 97.88 174 SER A CA 1
ATOM 1345 C C . SER A 1 174 ? 9.100 -6.885 -13.253 1.00 97.88 174 SER A C 1
ATOM 1347 O O . SER A 1 174 ? 9.329 -5.976 -14.046 1.00 97.88 174 SER A O 1
ATOM 1349 N N . LEU A 1 175 ? 9.035 -6.689 -11.930 1.00 97.31 175 LEU A N 1
ATOM 1350 C CA . LEU A 1 175 ? 9.268 -5.390 -11.301 1.00 97.31 175 LEU A CA 1
ATOM 1351 C C . LEU A 1 175 ? 10.707 -4.902 -11.517 1.00 97.31 175 LEU A C 1
ATOM 1353 O O . LEU A 1 175 ? 10.909 -3.751 -11.891 1.00 97.31 175 LEU A O 1
ATOM 1357 N N . ARG A 1 176 ? 11.703 -5.779 -11.353 1.00 96.31 176 ARG A N 1
ATOM 1358 C CA . ARG A 1 176 ? 13.112 -5.437 -11.587 1.00 96.31 176 ARG A CA 1
ATOM 1359 C C . ARG A 1 176 ? 13.355 -4.982 -13.026 1.00 96.31 176 ARG A C 1
ATOM 1361 O O . ARG A 1 176 ? 13.929 -3.919 -13.236 1.00 96.31 176 ARG A O 1
ATOM 1368 N N . LEU A 1 177 ? 12.867 -5.754 -14.000 1.00 95.38 177 LEU A N 1
ATOM 1369 C CA . LEU A 1 177 ? 12.963 -5.419 -15.426 1.00 95.38 177 LEU A CA 1
ATOM 1370 C C . LEU A 1 177 ? 12.247 -4.102 -15.747 1.00 95.38 177 LEU A C 1
ATOM 1372 O O . LEU A 1 177 ? 12.694 -3.340 -16.600 1.00 95.38 177 LEU A O 1
ATOM 1376 N N . CYS A 1 178 ? 11.149 -3.816 -15.048 1.00 95.56 178 CYS A N 1
ATOM 1377 C CA . CYS A 1 178 ? 10.425 -2.564 -15.194 1.00 95.56 178 CYS A CA 1
ATOM 1378 C C . CYS A 1 178 ? 11.240 -1.364 -14.714 1.00 95.56 178 CYS A C 1
ATOM 1380 O O . CYS A 1 178 ? 11.354 -0.374 -15.437 1.00 95.56 178 CYS A O 1
ATOM 1382 N N . ILE A 1 179 ? 11.839 -1.465 -13.527 1.00 93.94 179 ILE A N 1
ATOM 1383 C CA . ILE A 1 179 ? 12.708 -0.423 -12.971 1.00 93.94 179 ILE A CA 1
ATOM 1384 C C . ILE A 1 179 ? 13.914 -0.215 -13.880 1.00 93.94 179 ILE A C 1
ATOM 1386 O O . ILE A 1 179 ? 14.215 0.916 -14.239 1.00 93.94 179 ILE A O 1
ATOM 1390 N N . GLU A 1 180 ? 14.559 -1.297 -14.309 1.00 92.75 180 GLU A N 1
ATOM 1391 C CA . GLU A 1 180 ? 15.686 -1.251 -15.233 1.00 92.75 180 GLU A CA 1
ATOM 1392 C C . GLU A 1 180 ? 15.331 -0.558 -16.550 1.00 92.75 180 GLU A C 1
ATOM 1394 O O . GLU A 1 180 ? 16.026 0.371 -16.954 1.00 92.75 180 GLU A O 1
ATOM 1399 N N . SER A 1 181 ? 14.229 -0.952 -17.190 1.00 92.19 181 SER A N 1
ATOM 1400 C CA . SER A 1 181 ? 13.791 -0.323 -18.435 1.00 92.19 181 SER A CA 1
ATOM 1401 C C . SER A 1 181 ? 13.498 1.164 -18.248 1.00 92.19 181 SER A C 1
ATOM 1403 O O . SER A 1 181 ? 13.842 1.946 -19.131 1.00 92.19 181 SER A O 1
ATOM 1405 N N . THR A 1 182 ? 12.878 1.544 -17.127 1.00 91.44 182 THR A N 1
ATOM 1406 C CA . THR A 1 182 ? 12.530 2.941 -16.816 1.00 91.44 182 THR 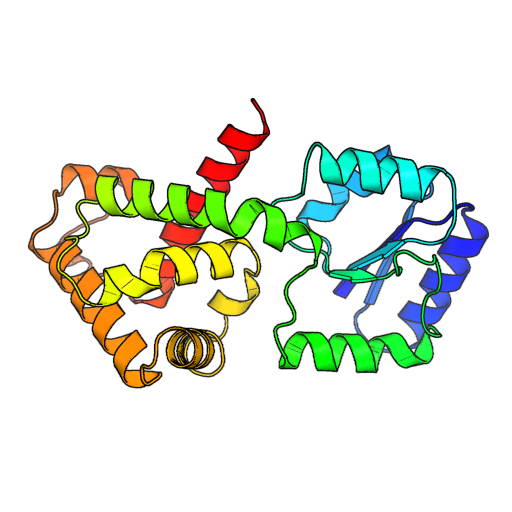A CA 1
ATOM 1407 C C . THR A 1 182 ? 13.787 3.767 -16.541 1.00 91.44 182 THR A C 1
ATOM 1409 O O . THR A 1 182 ? 13.901 4.879 -17.031 1.00 91.44 182 THR A O 1
ATOM 1412 N N . TRP A 1 183 ? 14.771 3.215 -15.827 1.00 89.56 183 TRP A N 1
ATOM 1413 C CA . TRP A 1 183 ? 16.026 3.916 -15.534 1.00 89.56 183 TRP A CA 1
ATOM 1414 C C . TRP A 1 183 ? 16.955 4.042 -16.740 1.00 89.56 183 TRP A C 1
ATOM 1416 O O . TRP A 1 183 ? 17.724 4.991 -16.814 1.00 89.56 183 TRP A O 1
ATOM 1426 N N . THR A 1 184 ? 16.927 3.079 -17.662 1.00 88.06 184 THR A N 1
ATOM 1427 C CA . THR A 1 184 ? 17.801 3.097 -18.843 1.00 88.06 184 THR A CA 1
ATOM 1428 C C . THR A 1 184 ? 17.204 3.889 -20.007 1.00 88.06 184 THR A C 1
ATOM 1430 O O . THR A 1 184 ? 17.960 4.465 -20.779 1.00 88.06 184 THR A O 1
ATOM 1433 N N . HIS A 1 185 ? 15.875 3.929 -20.147 1.00 86.94 185 HIS A N 1
ATOM 1434 C CA . HIS A 1 185 ? 15.218 4.527 -21.320 1.00 86.94 185 HIS A CA 1
ATOM 1435 C C . HIS A 1 185 ? 14.200 5.626 -20.989 1.00 86.94 185 HIS A C 1
ATOM 1437 O O . HIS A 1 185 ? 13.637 6.213 -21.909 1.00 86.94 185 HIS A O 1
ATOM 1443 N N . GLY A 1 186 ? 13.903 5.867 -19.711 1.00 84.19 186 GLY A N 1
ATOM 1444 C CA . GLY A 1 186 ? 12.962 6.904 -19.290 1.00 84.19 186 GLY A CA 1
ATOM 1445 C C . GLY A 1 186 ? 13.569 8.305 -19.345 1.00 84.19 186 GLY A C 1
ATOM 1446 O O . GLY A 1 186 ? 14.788 8.476 -19.403 1.00 84.19 186 GLY A O 1
ATOM 1447 N N . SER A 1 187 ? 12.710 9.324 -19.306 1.00 87.12 187 SER A N 1
ATOM 1448 C CA . SER A 1 187 ? 13.143 10.720 -19.248 1.00 87.12 187 SER A CA 1
ATOM 1449 C C . SER A 1 187 ? 13.886 11.015 -17.944 1.00 87.12 187 SER A C 1
ATOM 1451 O O . SER A 1 187 ? 13.316 10.892 -16.857 1.00 87.12 187 SER A O 1
ATOM 1453 N N . LEU A 1 188 ? 15.140 11.471 -18.047 1.00 85.00 188 LEU A N 1
ATOM 1454 C CA . LEU A 1 188 ? 15.925 11.912 -16.888 1.00 85.00 188 LEU A CA 1
ATOM 1455 C C . LEU A 1 188 ? 15.191 13.014 -16.115 1.00 85.00 188 LEU A C 1
ATOM 1457 O O . LEU A 1 188 ? 15.086 12.935 -14.898 1.00 85.00 188 LEU A O 1
ATOM 1461 N N . VAL A 1 189 ? 14.579 13.968 -16.824 1.00 86.75 189 VAL A N 1
ATOM 1462 C CA . VAL A 1 189 ? 13.783 15.052 -16.224 1.00 86.75 189 VAL A CA 1
ATOM 1463 C C . VAL A 1 189 ? 12.598 14.497 -15.428 1.00 86.75 189 VAL A C 1
ATOM 1465 O O . VAL A 1 189 ? 12.289 14.982 -14.338 1.00 86.75 189 VAL A O 1
ATOM 1468 N N . ALA A 1 190 ? 11.925 13.462 -15.945 1.00 87.06 190 ALA A N 1
ATOM 1469 C CA . ALA A 1 190 ? 10.845 12.806 -15.215 1.00 87.06 190 ALA A CA 1
ATOM 1470 C C . ALA A 1 190 ? 11.382 12.095 -13.963 1.00 87.06 190 ALA A C 1
ATOM 1472 O O . ALA A 1 190 ? 10.842 12.273 -12.871 1.00 87.06 190 ALA A O 1
ATOM 1473 N N . LEU A 1 191 ? 12.472 11.336 -14.087 1.00 86.38 191 LEU A N 1
ATOM 1474 C CA . LEU A 1 191 ? 13.086 10.636 -12.958 1.00 86.38 191 LEU A CA 1
ATOM 1475 C C . LEU A 1 191 ? 13.563 11.605 -11.868 1.00 86.38 191 LEU A C 1
ATOM 1477 O O . LEU A 1 191 ? 13.243 11.396 -10.698 1.00 86.38 191 LEU A O 1
ATOM 1481 N N . GLU A 1 192 ? 14.237 12.694 -12.233 1.00 86.88 192 GLU A N 1
ATOM 1482 C CA . GLU A 1 192 ? 14.673 13.749 -11.311 1.00 86.88 192 GLU A CA 1
ATOM 1483 C C . GLU A 1 192 ? 13.490 14.406 -10.595 1.00 86.88 192 GLU A C 1
ATOM 1485 O O . GLU A 1 192 ? 13.543 14.637 -9.385 1.00 86.88 192 GLU A O 1
ATOM 1490 N N . ARG A 1 193 ? 12.377 14.643 -11.301 1.00 88.38 193 ARG A N 1
ATOM 1491 C CA . ARG A 1 193 ? 11.159 15.208 -10.704 1.00 88.38 193 ARG A CA 1
ATOM 1492 C C . ARG A 1 193 ? 10.593 14.326 -9.590 1.00 88.38 193 ARG A C 1
ATOM 1494 O O . ARG A 1 193 ? 10.125 14.847 -8.578 1.00 88.38 193 ARG A O 1
ATOM 1501 N N . PHE A 1 194 ? 10.595 13.005 -9.767 1.00 87.06 194 PHE A N 1
ATOM 1502 C CA . PHE A 1 194 ? 9.959 12.083 -8.819 1.00 87.06 194 PHE A CA 1
ATOM 1503 C C . PHE A 1 194 ? 10.925 11.509 -7.775 1.00 87.06 194 PHE A C 1
ATOM 1505 O O . PHE A 1 194 ? 10.505 11.228 -6.649 1.00 87.06 194 PHE A O 1
ATOM 1512 N N . PHE A 1 195 ? 12.212 11.375 -8.088 1.00 85.06 195 PHE A N 1
ATOM 1513 C CA . PHE A 1 195 ? 13.224 10.763 -7.217 1.00 85.06 195 PHE A CA 1
ATOM 1514 C C . PHE A 1 195 ? 14.309 11.748 -6.732 1.00 85.06 195 PHE A C 1
ATOM 1516 O O . PHE A 1 195 ? 15.065 11.396 -5.828 1.00 85.06 195 PHE A O 1
ATOM 1523 N N . GLY A 1 196 ? 14.319 12.993 -7.224 1.00 79.31 196 GLY A N 1
ATOM 1524 C CA . GLY A 1 196 ? 15.207 14.089 -6.808 1.00 79.31 196 GLY A CA 1
ATOM 1525 C C . GLY A 1 196 ? 16.415 14.300 -7.731 1.00 79.31 196 GLY A C 1
ATOM 1526 O O . GLY A 1 196 ? 16.782 13.420 -8.499 1.00 79.31 196 GLY A O 1
ATOM 1527 N N . MET A 1 197 ? 17.092 15.450 -7.611 1.00 58.91 197 MET A N 1
ATOM 1528 C CA . MET A 1 197 ? 18.280 15.811 -8.421 1.00 58.91 197 MET A CA 1
ATOM 1529 C C . MET A 1 197 ? 19.513 14.917 -8.173 1.00 58.91 197 MET A C 1
ATOM 1531 O O . MET A 1 197 ? 20.552 15.090 -8.794 1.00 58.91 197 MET A O 1
ATOM 1535 N N . SER A 1 198 ? 19.434 13.977 -7.227 1.00 55.97 198 SER A N 1
ATOM 1536 C CA . SER A 1 198 ? 20.498 13.007 -6.935 1.00 55.97 198 SER A CA 1
ATOM 1537 C C . SER A 1 198 ? 20.313 11.673 -7.662 1.00 55.97 198 SER A C 1
ATOM 1539 O O . SER A 1 198 ? 20.986 10.703 -7.305 1.00 55.97 198 SER A O 1
ATOM 1541 N N . VAL A 1 199 ? 19.415 11.604 -8.652 1.00 59.28 199 VAL A N 1
ATOM 1542 C CA . VAL A 1 199 ? 19.320 10.470 -9.583 1.00 59.28 199 VAL A CA 1
ATOM 1543 C C . VAL A 1 199 ? 20.485 10.570 -10.561 1.00 59.28 199 VAL A C 1
ATOM 1545 O O . VAL A 1 199 ? 20.341 10.893 -11.730 1.00 59.28 199 VAL A O 1
ATOM 1548 N N . ASP A 1 200 ? 21.674 10.339 -10.030 1.00 54.88 200 ASP A N 1
ATOM 1549 C CA . ASP A 1 200 ? 22.881 10.189 -10.815 1.00 54.88 200 ASP A CA 1
ATOM 1550 C C . ASP A 1 200 ? 22.799 8.819 -11.516 1.00 54.88 200 ASP A C 1
ATOM 1552 O O . ASP A 1 200 ? 22.664 7.800 -10.821 1.00 54.88 200 ASP A O 1
ATOM 1556 N N . PRO A 1 201 ? 22.839 8.751 -12.861 1.00 53.03 201 PRO A N 1
ATOM 1557 C CA . PRO A 1 201 ? 22.879 7.487 -13.593 1.00 53.03 201 PRO A CA 1
ATOM 1558 C C . PRO A 1 201 ? 24.008 6.561 -13.112 1.00 53.03 201 PRO A C 1
ATOM 1560 O O . PRO A 1 201 ? 23.872 5.339 -13.210 1.00 53.03 201 PRO A O 1
ATOM 1563 N N . GLU A 1 202 ? 25.077 7.123 -12.531 1.00 50.06 202 GLU A N 1
ATOM 1564 C CA . GLU A 1 202 ? 26.215 6.384 -11.981 1.00 50.06 202 GLU A CA 1
ATOM 1565 C C . GLU A 1 202 ? 26.014 5.905 -10.529 1.00 50.06 202 GLU A C 1
ATOM 1567 O O . GLU A 1 202 ? 26.621 4.912 -10.128 1.00 50.06 202 GLU A O 1
ATOM 1572 N N . LYS A 1 203 ? 25.105 6.511 -9.741 1.00 57.72 203 LYS A N 1
ATOM 1573 C CA . LYS A 1 203 ? 24.776 6.052 -8.366 1.00 57.72 203 LYS A CA 1
ATOM 1574 C C . LYS A 1 203 ? 23.870 4.816 -8.319 1.00 57.72 203 LYS A C 1
ATOM 1576 O O . LYS A 1 203 ? 23.641 4.262 -7.242 1.00 57.72 203 LYS A O 1
ATOM 1581 N N . GLY A 1 204 ? 23.415 4.341 -9.478 1.00 68.56 204 GLY A N 1
ATOM 1582 C CA . GLY A 1 204 ? 22.784 3.036 -9.648 1.00 68.56 204 GLY A CA 1
ATOM 1583 C C . GLY A 1 204 ? 21.253 3.033 -9.573 1.00 68.56 204 GLY A C 1
ATOM 1584 O O . GLY A 1 204 ? 20.611 3.829 -8.889 1.00 68.56 204 GLY A O 1
ATOM 1585 N N . LYS A 1 205 ? 20.659 2.079 -10.301 1.00 85.50 205 LYS A N 1
ATOM 1586 C CA . LYS A 1 205 ? 19.210 1.809 -10.361 1.00 85.50 205 LYS A CA 1
ATOM 1587 C C . LYS A 1 205 ? 18.665 1.502 -8.951 1.00 85.50 205 LYS A C 1
ATOM 1589 O O . LYS A 1 205 ? 19.305 0.745 -8.214 1.00 85.50 205 LYS A O 1
ATOM 1594 N N . PRO A 1 206 ? 17.479 2.003 -8.555 1.00 89.25 206 PRO A N 1
ATOM 1595 C CA . PRO A 1 206 ? 16.929 1.712 -7.240 1.00 89.25 206 PRO A CA 1
ATOM 1596 C C . PRO A 1 206 ? 16.577 0.230 -7.115 1.00 89.25 206 PRO A C 1
ATOM 1598 O O . PRO A 1 206 ? 16.151 -0.426 -8.065 1.00 89.25 206 PRO A O 1
ATOM 1601 N N . THR A 1 207 ? 16.685 -0.302 -5.899 1.00 91.00 207 THR A N 1
ATOM 1602 C CA . THR A 1 207 ? 16.149 -1.636 -5.599 1.00 91.00 207 THR A CA 1
ATOM 1603 C C . THR A 1 207 ? 14.621 -1.636 -5.699 1.00 91.00 207 THR A C 1
ATOM 1605 O O . THR A 1 207 ? 13.984 -0.608 -5.458 1.00 91.00 207 THR A O 1
ATOM 1608 N N . ASN A 1 208 ? 14.010 -2.804 -5.939 1.00 95.00 208 ASN A N 1
ATOM 1609 C CA . ASN A 1 208 ? 12.547 -2.957 -5.930 1.00 95.00 208 ASN A CA 1
ATOM 1610 C C . ASN A 1 208 ? 11.907 -2.343 -4.673 1.00 95.00 208 ASN A C 1
ATOM 1612 O O . ASN A 1 208 ? 10.890 -1.663 -4.756 1.00 95.00 208 ASN A O 1
ATOM 1616 N N . ALA A 1 209 ? 12.527 -2.537 -3.505 1.00 92.62 209 ALA A N 1
ATOM 1617 C CA . ALA A 1 209 ? 12.021 -2.002 -2.246 1.00 92.62 209 ALA A CA 1
ATOM 1618 C C . ALA A 1 209 ? 12.104 -0.472 -2.168 1.00 92.62 209 ALA A C 1
ATOM 1620 O O . ALA A 1 209 ? 11.163 0.166 -1.700 1.00 92.62 209 ALA A O 1
ATOM 1621 N N . ALA A 1 210 ? 13.215 0.121 -2.616 1.00 91.69 210 ALA A N 1
ATOM 1622 C CA . ALA A 1 210 ? 13.378 1.573 -2.643 1.00 91.69 210 ALA A CA 1
ATOM 1623 C C . ALA A 1 210 ? 12.398 2.226 -3.627 1.00 91.69 210 ALA A C 1
ATOM 1625 O O . ALA A 1 210 ? 11.735 3.198 -3.267 1.00 91.69 210 ALA A O 1
ATOM 1626 N N . PHE A 1 211 ? 12.248 1.637 -4.817 1.00 94.25 211 PHE A N 1
ATOM 1627 C CA . PHE A 1 211 ? 11.279 2.074 -5.816 1.00 94.25 211 PHE A CA 1
ATOM 1628 C C . PHE A 1 211 ? 9.850 2.036 -5.264 1.00 94.25 211 PHE A C 1
ATOM 1630 O O . PHE A 1 211 ? 9.183 3.067 -5.228 1.00 94.25 211 PHE A O 1
ATOM 1637 N N . LEU A 1 212 ? 9.397 0.883 -4.752 1.00 95.62 212 LEU A N 1
ATOM 1638 C CA . LEU A 1 212 ? 8.038 0.743 -4.222 1.00 95.62 212 LEU A CA 1
ATOM 1639 C C . LEU A 1 212 ? 7.771 1.701 -3.061 1.00 95.62 212 LEU A C 1
ATOM 1641 O O . LEU A 1 212 ? 6.712 2.322 -3.036 1.00 95.62 212 LEU A O 1
ATOM 1645 N N . ARG A 1 213 ? 8.720 1.875 -2.128 1.00 92.94 213 ARG A N 1
ATOM 1646 C CA . ARG A 1 213 ? 8.579 2.847 -1.030 1.00 92.94 213 ARG A CA 1
ATOM 1647 C C . ARG A 1 213 ? 8.396 4.267 -1.550 1.00 92.94 213 ARG A C 1
ATOM 1649 O O . ARG A 1 213 ? 7.482 4.956 -1.105 1.00 92.94 213 ARG A O 1
ATOM 1656 N N . ARG A 1 214 ? 9.242 4.696 -2.491 1.00 93.94 214 ARG A N 1
ATOM 1657 C CA . ARG A 1 214 ? 9.190 6.060 -3.023 1.00 93.94 214 ARG A CA 1
ATOM 1658 C C . ARG A 1 214 ? 7.899 6.314 -3.789 1.00 93.94 214 ARG A C 1
ATOM 1660 O O . ARG A 1 214 ? 7.223 7.301 -3.519 1.00 93.94 214 ARG A O 1
ATOM 1667 N N . VAL A 1 215 ? 7.533 5.415 -4.699 1.00 95.06 215 VAL A N 1
ATOM 1668 C CA . VAL A 1 215 ? 6.321 5.586 -5.506 1.00 95.06 215 VAL A CA 1
ATOM 1669 C C . VAL A 1 215 ? 5.068 5.488 -4.636 1.00 95.06 215 VAL A C 1
ATOM 1671 O O . VAL A 1 215 ? 4.177 6.312 -4.790 1.00 95.06 215 VAL A O 1
ATOM 1674 N N . SER A 1 216 ? 5.017 4.579 -3.655 1.00 93.12 216 SER A N 1
ATOM 1675 C CA . SER A 1 216 ? 3.886 4.515 -2.711 1.00 93.12 216 SER A CA 1
ATOM 1676 C C . SER A 1 216 ? 3.722 5.819 -1.928 1.00 93.12 216 SER A C 1
ATOM 1678 O O . SER A 1 216 ? 2.601 6.283 -1.750 1.00 93.12 216 SER A O 1
ATOM 1680 N N . ALA A 1 217 ? 4.820 6.447 -1.494 1.00 90.38 217 ALA A N 1
ATOM 1681 C CA . ALA A 1 217 ? 4.755 7.743 -0.821 1.00 90.38 217 ALA A CA 1
ATOM 1682 C C . ALA A 1 217 ? 4.164 8.831 -1.736 1.00 90.38 217 ALA A C 1
ATOM 1684 O O . ALA A 1 217 ? 3.253 9.542 -1.324 1.00 90.38 217 ALA A O 1
ATOM 1685 N N . LEU A 1 218 ? 4.598 8.896 -2.999 1.00 94.31 218 LEU A N 1
ATOM 1686 C CA . LEU A 1 218 ? 4.062 9.842 -3.985 1.00 94.31 218 LEU A CA 1
ATOM 1687 C C . LEU A 1 218 ? 2.570 9.612 -4.269 1.00 94.31 218 LEU A C 1
ATOM 1689 O O . LEU A 1 218 ? 1.806 10.572 -4.367 1.00 94.31 218 LEU A O 1
ATOM 1693 N N . VAL A 1 219 ? 2.141 8.350 -4.371 1.00 93.31 219 VAL A N 1
ATOM 1694 C CA . VAL A 1 219 ? 0.722 7.990 -4.526 1.00 93.31 219 VAL A CA 1
ATOM 1695 C C . VAL A 1 219 ? -0.069 8.453 -3.305 1.00 93.31 219 VAL A C 1
ATOM 1697 O O . VAL A 1 219 ? -1.108 9.091 -3.466 1.00 93.31 219 VAL A O 1
ATOM 1700 N N . LYS A 1 220 ? 0.435 8.193 -2.092 1.00 87.62 220 LYS A N 1
ATOM 1701 C CA . LYS A 1 220 ? -0.190 8.633 -0.838 1.00 87.62 220 LYS A CA 1
ATOM 1702 C C . LYS A 1 220 ? -0.345 10.154 -0.795 1.00 87.62 220 LYS A C 1
ATOM 1704 O O . LYS A 1 220 ? -1.434 10.633 -0.501 1.00 87.62 220 LYS A O 1
ATOM 1709 N N . GLU A 1 221 ? 0.697 10.910 -1.136 1.00 88.31 221 GLU A N 1
ATOM 1710 C CA . GLU A 1 221 ? 0.644 12.377 -1.216 1.00 88.31 221 GLU A CA 1
ATOM 1711 C C . GLU A 1 221 ? -0.361 12.868 -2.271 1.00 88.31 221 GLU A C 1
ATOM 1713 O O . GLU A 1 221 ? -1.106 13.819 -2.034 1.00 88.31 221 GLU A O 1
ATOM 1718 N N . GLY A 1 222 ? -0.404 12.224 -3.440 1.00 89.81 222 GLY A N 1
ATOM 1719 C CA . GLY A 1 222 ? -1.381 12.528 -4.486 1.00 89.81 222 GLY A CA 1
ATOM 1720 C C . GLY A 1 222 ? -2.817 12.317 -4.006 1.00 89.81 222 GLY A C 1
ATOM 1721 O O . GLY A 1 222 ? -3.666 13.188 -4.196 1.00 89.81 222 GLY A O 1
ATOM 1722 N N . MET A 1 223 ? -3.064 11.205 -3.312 1.00 86.31 223 MET A N 1
ATOM 1723 C CA . MET A 1 223 ? -4.356 10.907 -2.696 1.00 86.31 223 MET A CA 1
ATOM 1724 C C . MET A 1 223 ? -4.708 11.895 -1.575 1.00 86.31 223 MET A C 1
ATOM 1726 O O . MET A 1 223 ? -5.850 12.338 -1.519 1.00 86.31 223 MET A O 1
ATOM 1730 N N . GLN A 1 224 ? -3.747 12.314 -0.737 1.00 81.69 224 GLN A N 1
ATOM 1731 C CA . GLN A 1 224 ? -3.960 13.357 0.286 1.00 81.69 224 GLN A CA 1
ATOM 1732 C C . GLN A 1 224 ? -4.508 14.634 -0.338 1.00 81.69 224 GLN A C 1
ATOM 1734 O O . GLN A 1 224 ? -5.520 15.158 0.116 1.00 81.69 224 GLN A O 1
ATOM 1739 N N . ARG A 1 225 ? -3.869 15.111 -1.410 1.00 83.94 225 ARG A N 1
ATOM 1740 C CA . ARG A 1 225 ? -4.287 16.342 -2.092 1.00 83.94 225 ARG A CA 1
ATOM 1741 C C . ARG A 1 225 ? -5.647 16.205 -2.769 1.00 83.94 225 ARG A C 1
ATOM 1743 O O . ARG A 1 225 ? -6.363 17.193 -2.860 1.00 83.94 225 ARG A O 1
ATOM 1750 N N . LEU A 1 226 ? -5.984 15.015 -3.268 1.00 80.38 226 LEU A N 1
ATOM 1751 C CA . LEU A 1 226 ? -7.267 14.756 -3.919 1.00 80.38 226 LEU A CA 1
ATOM 1752 C C . LEU A 1 226 ? -8.420 14.719 -2.910 1.00 80.38 226 LEU A C 1
ATOM 1754 O O . LEU A 1 226 ? -9.472 15.271 -3.193 1.00 80.38 226 LEU A O 1
ATOM 1758 N N . LEU A 1 227 ? -8.206 14.118 -1.738 1.00 69.38 227 LEU A N 1
ATOM 1759 C CA . LEU A 1 227 ? -9.218 13.994 -0.681 1.00 69.38 227 LEU A CA 1
ATOM 1760 C C . LEU A 1 227 ? -9.373 15.259 0.185 1.00 69.38 227 LEU A C 1
ATOM 1762 O O . LEU A 1 227 ? -10.331 15.370 0.944 1.00 69.38 227 LEU A O 1
ATOM 1766 N N . GLN A 1 228 ? -8.417 16.189 0.120 1.00 65.88 228 GLN A N 1
ATOM 1767 C CA . GLN A 1 228 ? -8.465 17.479 0.822 1.00 65.88 228 GLN A CA 1
ATOM 1768 C C . GLN A 1 228 ? -9.115 18.607 0.001 1.00 65.88 228 GLN A C 1
ATOM 1770 O O . GLN A 1 228 ? -9.256 19.714 0.522 1.00 65.88 228 GLN A O 1
ATOM 1775 N N . ARG A 1 229 ? -9.474 18.351 -1.261 1.00 54.47 229 ARG A N 1
ATOM 1776 C CA . ARG A 1 229 ? -10.245 19.264 -2.118 1.00 54.47 229 ARG A CA 1
ATOM 1777 C C . ARG A 1 229 ? -11.734 18.989 -1.978 1.00 54.47 229 ARG A C 1
ATOM 1779 O O . ARG A 1 229 ? -12.491 19.977 -2.048 1.00 54.47 229 ARG A O 1
#

pLDDT: mean 80.92, std 14.05, range [39.59, 97.94]

Secondary structure (DSSP, 8-state):
-EEEEE-SSHHHHHHHHHHHHHT-S--EEEEES-HHHHHHHGGG-SEEEE-SSHHHHHHHHHHHHS--SSPPEEES-TTS----GGGHHHHHHHHHHHT---TTTGGGHHHHHHHHHHHHHHTT--TTSGGGGTHHHHHHHHHH-GGGGG-IIIIIHHHHHHHHT--HHHHHHHHHHHHHHHHHHS-HHHHHHHH-TT--TTS-PPPHHHHHHHHHHHHHHHHHHHHT-

Foldseek 3Di:
DEEEEADCDPVVQVVLQVLLVVLPDPYDYHYDPALVVRVVCQQPHQEYEQADDPRSVVNVVVCVLFPHQEDHQYAADPVRDGDDSNCVVVVVVVCVVVVPFRPSLVVCLVVLLVLLLVLCVLLVQDCPQPLVVQVSNLLSSCRRYVCCLVPLQPPSLCVSCVVPVHHSVRNQVSLVVRQVCSLVPNDPVSCCVQVNPPSDNVVDGDHSSRVSVSSSVVSSVVVVVVSVD

Radius of gyration: 20.02 Å; chains: 1; bounding box: 50×36×55 Å